Protein AF-B8MKM2-F1 (afdb_monomer_lite)

pLDDT: mean 73.64, std 12.68, range [36.16, 87.38]

Structure (mmCIF, N/CA/C/O backbone):
data_AF-B8MKM2-F1
#
_entry.id   AF-B8MKM2-F1
#
loop_
_atom_site.group_PDB
_atom_site.id
_atom_site.type_symbol
_atom_site.label_atom_id
_atom_site.label_alt_id
_atom_site.label_comp_id
_atom_site.label_asym_id
_atom_site.label_entity_id
_atom_site.label_seq_id
_atom_site.pdbx_PDB_ins_code
_atom_site.Cartn_x
_atom_site.Cartn_y
_atom_site.Cartn_z
_atom_site.occupancy
_atom_site.B_iso_or_equiv
_atom_site.auth_seq_id
_atom_site.auth_comp_id
_atom_site.auth_asym_id
_atom_site.auth_atom_id
_atom_site.pdbx_PDB_model_num
ATOM 1 N N . MET A 1 1 ? -14.123 -1.278 27.592 1.00 52.19 1 MET A N 1
ATOM 2 C CA . MET A 1 1 ? -13.860 -0.838 26.207 1.00 52.19 1 MET A CA 1
ATOM 3 C C . MET A 1 1 ? -12.449 -1.283 25.874 1.00 52.19 1 MET A C 1
ATOM 5 O O . MET A 1 1 ? -11.545 -0.893 26.598 1.00 52.19 1 MET A O 1
ATOM 9 N N . LEU A 1 2 ? -12.267 -2.180 24.902 1.00 66.69 2 LEU A N 1
ATOM 10 C CA . LEU A 1 2 ? -10.921 -2.561 24.463 1.00 66.69 2 LEU A CA 1
ATOM 11 C C . LEU A 1 2 ? -10.365 -1.421 23.597 1.00 66.69 2 LEU A C 1
ATOM 13 O O . LEU A 1 2 ? -11.114 -0.829 22.817 1.00 66.69 2 LEU A O 1
ATOM 17 N N . ILE A 1 3 ? -9.085 -1.095 23.765 1.00 73.00 3 ILE A N 1
ATOM 18 C CA . ILE A 1 3 ? -8.391 -0.017 23.047 1.00 73.00 3 ILE A CA 1
ATOM 19 C C . ILE A 1 3 ? -7.018 -0.511 22.590 1.00 73.00 3 ILE A C 1
ATOM 21 O O . ILE A 1 3 ? -6.402 -1.328 23.273 1.00 73.00 3 ILE A O 1
ATOM 25 N N . ASN A 1 4 ? -6.541 -0.007 21.452 1.00 74.50 4 ASN A N 1
ATOM 26 C CA . ASN A 1 4 ? -5.181 -0.249 20.972 1.00 74.50 4 ASN A CA 1
ATOM 27 C C . ASN A 1 4 ? -4.364 1.036 21.135 1.00 74.50 4 ASN A C 1
ATOM 29 O O . ASN A 1 4 ? -4.767 2.086 20.638 1.00 74.50 4 ASN A O 1
ATOM 33 N N . VAL A 1 5 ? -3.228 0.952 21.828 1.00 75.69 5 VAL A N 1
ATOM 34 C CA . VAL A 1 5 ? -2.343 2.097 22.081 1.00 75.69 5 VAL A CA 1
ATOM 35 C C . VAL A 1 5 ? -1.114 1.980 21.186 1.00 75.69 5 VAL A C 1
ATOM 37 O O . VAL A 1 5 ? -0.372 1.003 21.278 1.00 75.69 5 VAL A O 1
ATOM 40 N N . GLN A 1 6 ? -0.886 2.982 20.338 1.00 76.12 6 GLN A N 1
ATOM 41 C CA . GLN A 1 6 ? 0.309 3.074 19.505 1.00 76.12 6 GLN A CA 1
ATOM 42 C C . GLN A 1 6 ? 1.271 4.107 20.097 1.00 76.12 6 GLN A C 1
ATOM 44 O O . GLN A 1 6 ? 0.953 5.292 20.175 1.00 76.12 6 GLN A O 1
ATOM 49 N N . GLN A 1 7 ? 2.460 3.648 20.492 1.00 72.00 7 GLN A N 1
ATOM 50 C CA . GLN A 1 7 ? 3.542 4.470 21.042 1.00 72.00 7 GLN A CA 1
ATOM 51 C C . GLN A 1 7 ? 4.776 4.392 20.143 1.00 72.00 7 GLN A C 1
ATOM 53 O O . GLN A 1 7 ? 5.019 3.367 19.504 1.00 72.00 7 GLN A O 1
ATOM 58 N N . GLN A 1 8 ? 5.588 5.451 20.122 1.00 61.56 8 GLN A N 1
ATOM 59 C CA . GLN A 1 8 ? 6.934 5.392 19.547 1.00 61.56 8 GLN A CA 1
ATOM 60 C C . GLN A 1 8 ? 8.016 5.586 20.612 1.00 61.56 8 GLN A C 1
ATOM 62 O O . GLN A 1 8 ? 7.812 6.325 21.574 1.00 61.56 8 GLN A O 1
ATOM 67 N N . PRO A 1 9 ? 9.176 4.918 20.463 1.00 58.19 9 PRO A N 1
ATOM 68 C CA . PRO A 1 9 ? 10.261 5.022 21.427 1.00 58.19 9 PRO A CA 1
ATOM 69 C C . PRO A 1 9 ? 10.847 6.438 21.454 1.00 58.19 9 PRO A C 1
ATOM 71 O 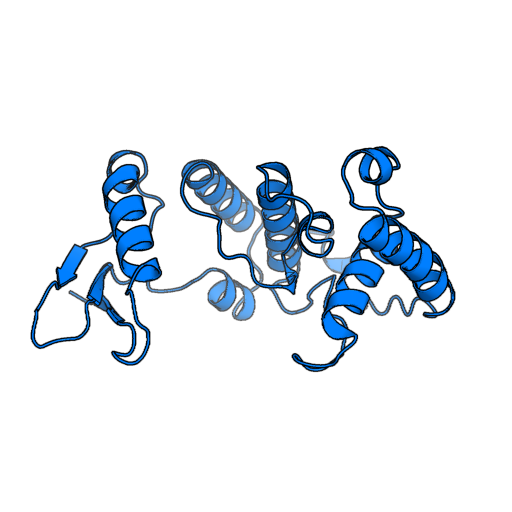O . PRO A 1 9 ? 11.074 7.052 20.412 1.00 58.19 9 PRO A O 1
ATOM 74 N N . LYS A 1 10 ? 11.183 6.916 22.661 1.00 54.78 10 LYS A N 1
ATOM 75 C CA . LYS A 1 10 ? 11.769 8.247 22.927 1.00 54.78 10 LYS A CA 1
ATOM 76 C C . LYS A 1 10 ? 13.096 8.521 22.192 1.00 54.78 10 LYS A C 1
ATOM 78 O O . LYS A 1 10 ? 13.566 9.651 22.193 1.00 54.78 10 LYS A O 1
ATOM 83 N N . SER A 1 11 ? 13.713 7.501 21.592 1.00 49.75 11 SER A N 1
ATOM 84 C CA . SER A 1 11 ? 15.015 7.577 20.922 1.00 49.75 11 SER A CA 1
ATOM 85 C C . SER A 1 11 ? 14.983 8.195 19.519 1.00 49.75 11 SER A C 1
ATOM 87 O O . SER A 1 11 ? 16.050 8.491 18.985 1.00 49.75 11 SER A O 1
ATOM 89 N N . ARG A 1 12 ? 13.807 8.401 18.903 1.00 49.56 12 ARG A N 1
ATOM 90 C CA . ARG A 1 12 ? 13.704 9.063 17.590 1.00 49.56 12 ARG A CA 1
ATOM 91 C C . ARG A 1 12 ? 13.427 10.563 17.754 1.00 49.56 12 ARG A C 1
ATOM 93 O O . ARG A 1 12 ? 12.354 10.917 18.245 1.00 49.56 12 ARG A O 1
ATOM 100 N N . PRO A 1 13 ? 14.345 11.455 17.336 1.00 49.22 13 PRO A N 1
ATOM 101 C CA . PRO A 1 13 ? 14.080 12.886 17.357 1.00 49.22 13 PRO A CA 1
ATOM 102 C C . PRO A 1 13 ? 12.978 13.212 16.343 1.00 49.22 13 PRO A C 1
ATOM 104 O O . PRO A 1 13 ? 13.072 12.859 15.170 1.00 49.22 13 PRO A O 1
ATOM 107 N N . GLY A 1 14 ? 11.919 13.869 16.817 1.00 62.03 14 GLY A N 1
ATOM 108 C CA . GLY A 1 14 ? 10.749 14.210 16.013 1.00 62.03 14 GLY A CA 1
ATOM 109 C C . GLY A 1 14 ? 9.802 13.024 15.835 1.00 62.03 14 GLY A C 1
ATOM 110 O O . GLY A 1 14 ? 9.964 12.187 14.950 1.00 62.03 14 GLY A O 1
ATOM 111 N N . ASN A 1 15 ? 8.726 12.996 16.622 1.00 71.19 15 ASN A N 1
ATOM 112 C CA . ASN A 1 15 ? 7.629 12.031 16.484 1.00 71.19 15 ASN A CA 1
ATOM 113 C C . ASN A 1 15 ? 6.751 12.336 15.251 1.00 71.19 15 ASN A C 1
ATOM 115 O O . ASN A 1 15 ? 5.527 12.235 15.319 1.00 71.19 15 ASN A O 1
ATOM 119 N N . TRP A 1 16 ? 7.352 12.756 14.132 1.00 73.94 16 TRP A N 1
ATOM 120 C CA . TRP A 1 16 ? 6.653 13.295 12.962 1.00 73.94 16 TRP A CA 1
ATOM 121 C C . TRP A 1 16 ? 5.633 12.300 12.410 1.00 73.94 16 TRP A C 1
ATOM 123 O O . TRP A 1 16 ? 4.542 12.697 12.031 1.00 73.94 16 TRP A O 1
ATOM 133 N N . ARG A 1 17 ? 5.959 10.999 12.422 1.00 76.00 17 ARG A N 1
ATOM 134 C CA . ARG A 1 17 ? 5.068 9.945 11.932 1.00 76.00 17 ARG A CA 1
ATOM 135 C C . ARG A 1 17 ? 3.789 9.851 12.763 1.00 76.00 17 ARG A C 1
ATOM 137 O O . ARG A 1 17 ? 2.720 9.774 12.175 1.00 76.00 17 ARG A O 1
ATOM 144 N N . LEU A 1 18 ? 3.902 9.868 14.095 1.00 79.62 18 LEU A N 1
ATOM 145 C CA . LEU A 1 18 ? 2.740 9.837 14.994 1.00 79.62 18 LEU A CA 1
ATOM 146 C C . LEU A 1 18 ? 1.883 11.094 14.837 1.00 79.62 18 LEU A C 1
ATOM 148 O O . LEU A 1 18 ? 0.666 10.987 14.749 1.00 79.62 18 LEU A O 1
ATOM 152 N N . HIS A 1 19 ? 2.513 12.268 14.747 1.00 79.31 19 HIS A N 1
ATOM 153 C CA . HIS A 1 19 ? 1.797 13.527 14.530 1.00 79.31 19 HIS A CA 1
ATOM 154 C C . HIS A 1 19 ? 1.104 13.548 13.164 1.00 79.31 19 HIS A C 1
ATOM 156 O O . HIS A 1 19 ? -0.074 13.865 13.083 1.00 79.31 19 HIS A O 1
ATOM 162 N N . ASN A 1 20 ? 1.792 13.129 12.101 1.00 82.00 20 ASN A N 1
ATOM 163 C CA . ASN A 1 20 ? 1.225 13.035 10.759 1.00 82.00 20 ASN A CA 1
ATOM 164 C C . ASN A 1 20 ? 0.048 12.052 10.711 1.00 82.00 20 ASN A C 1
ATOM 166 O O . ASN A 1 20 ? -0.993 12.370 10.148 1.00 82.00 20 ASN A O 1
ATOM 170 N N . GLU A 1 21 ? 0.190 10.873 11.321 1.00 81.38 21 GLU A N 1
ATOM 171 C CA . GLU A 1 21 ? -0.892 9.893 11.423 1.00 81.38 21 GLU A CA 1
ATOM 172 C C . GLU A 1 21 ? -2.096 10.471 12.172 1.00 81.38 21 GLU A C 1
ATOM 174 O O . GLU A 1 21 ? -3.213 10.441 11.658 1.00 81.38 21 GLU A O 1
ATOM 179 N N . ARG A 1 22 ? -1.867 11.092 13.332 1.00 83.50 22 ARG A N 1
ATOM 180 C CA . ARG A 1 22 ? -2.908 11.780 14.098 1.00 83.50 22 ARG A CA 1
ATOM 181 C C . ARG A 1 22 ? -3.610 12.861 13.277 1.00 83.50 22 ARG A C 1
ATOM 183 O O . ARG A 1 22 ? -4.838 12.912 13.266 1.00 83.50 22 ARG A O 1
ATOM 190 N N . ASP A 1 23 ? -2.856 13.729 12.613 1.00 85.25 23 ASP A N 1
ATOM 191 C CA . ASP A 1 23 ? -3.398 14.872 11.877 1.00 85.25 23 ASP A CA 1
ATOM 192 C C . ASP A 1 23 ? -4.217 14.404 10.662 1.00 85.25 23 ASP A C 1
ATOM 194 O O . ASP A 1 23 ? -5.299 14.934 10.396 1.00 85.25 23 ASP A O 1
ATOM 198 N N . ILE A 1 24 ? -3.761 13.352 9.971 1.00 82.62 24 ILE A N 1
ATOM 199 C CA . ILE A 1 24 ? -4.517 12.675 8.908 1.00 82.62 24 ILE A CA 1
ATOM 200 C C . ILE A 1 24 ? -5.810 12.081 9.479 1.00 82.62 24 ILE A C 1
ATOM 202 O O . ILE A 1 24 ? -6.892 12.351 8.953 1.00 82.62 24 ILE A O 1
ATOM 206 N N . LEU A 1 25 ? -5.736 11.326 10.579 1.00 86.00 25 LEU A N 1
ATOM 207 C CA . LEU A 1 25 ? -6.916 10.723 11.198 1.00 86.00 25 LEU A CA 1
ATOM 208 C C . LEU A 1 25 ? -7.926 11.796 11.621 1.00 86.00 25 LEU A C 1
ATOM 210 O O . LEU A 1 25 ? -9.087 11.707 11.230 1.00 86.00 25 LEU A O 1
ATOM 214 N N . LYS A 1 26 ? -7.508 12.856 12.323 1.00 86.19 26 LYS A N 1
ATOM 215 C CA . LYS A 1 26 ? -8.392 13.971 12.716 1.00 86.19 26 LYS A CA 1
ATOM 216 C C . LYS A 1 26 ? -9.044 14.645 11.501 1.00 86.19 26 LYS A C 1
ATOM 218 O O . LYS A 1 26 ? -10.229 14.969 11.541 1.00 86.19 26 LYS A O 1
ATOM 223 N N . ARG A 1 27 ? -8.304 14.816 10.400 1.00 86.31 27 ARG A N 1
ATOM 224 C CA . ARG A 1 27 ? -8.799 15.465 9.175 1.00 86.31 27 ARG A CA 1
ATOM 225 C C . ARG A 1 27 ? -9.832 14.634 8.411 1.00 86.31 27 ARG A C 1
ATOM 227 O O . ARG A 1 27 ? -10.763 15.208 7.840 1.00 86.31 27 ARG A O 1
ATOM 234 N N . PHE A 1 28 ? -9.653 13.317 8.344 1.00 83.94 28 PHE A N 1
ATOM 235 C CA . PHE A 1 28 ? -10.419 12.461 7.431 1.00 83.94 28 PHE A CA 1
ATOM 236 C C . PHE A 1 28 ? -11.473 11.586 8.109 1.00 83.94 28 PHE A C 1
ATOM 238 O O . PHE A 1 28 ? -12.428 11.190 7.444 1.00 83.94 28 PHE A O 1
ATOM 245 N N . GLN A 1 29 ? -11.386 11.353 9.418 1.00 86.06 29 GLN A N 1
ATOM 246 C CA . GLN A 1 29 ? -12.388 10.573 10.155 1.00 86.06 29 GLN A CA 1
ATOM 247 C C . GLN A 1 29 ? -13.828 11.118 10.046 1.00 86.06 29 GLN A C 1
ATOM 249 O O . GLN A 1 29 ? -14.746 10.309 9.958 1.00 86.06 29 GLN A O 1
ATOM 254 N N . PRO A 1 30 ? -14.083 12.444 9.956 1.00 85.31 30 PRO A N 1
ATOM 255 C CA . PRO A 1 30 ? -15.438 12.951 9.710 1.00 85.31 30 PRO A CA 1
ATOM 256 C C . PRO A 1 30 ? -15.990 12.624 8.313 1.00 85.31 30 PRO A C 1
ATOM 258 O O . PRO A 1 30 ? -17.184 12.769 8.076 1.00 85.31 30 PRO A O 1
ATOM 261 N N . ARG A 1 31 ? -15.125 12.244 7.365 1.00 83.94 31 ARG A N 1
ATOM 262 C CA . ARG A 1 31 ? -15.480 12.034 5.952 1.00 83.94 31 ARG A CA 1
ATOM 263 C C . ARG A 1 31 ? -15.729 10.570 5.611 1.00 83.94 31 ARG A C 1
ATOM 265 O O . ARG A 1 31 ? -16.290 10.288 4.559 1.00 83.94 31 ARG A O 1
ATOM 272 N N . THR A 1 32 ? -15.286 9.647 6.460 1.00 80.38 32 THR A N 1
ATOM 273 C CA . THR A 1 32 ? -15.395 8.210 6.215 1.00 80.38 32 THR A CA 1
ATOM 274 C C . THR A 1 32 ? -15.359 7.436 7.526 1.00 80.38 32 THR A C 1
ATOM 276 O O . THR A 1 32 ? -14.522 7.679 8.393 1.00 80.38 32 THR A O 1
ATOM 279 N N . SER A 1 33 ? -16.256 6.463 7.659 1.00 81.94 33 SER A N 1
ATOM 280 C CA . SER A 1 33 ? -16.277 5.527 8.786 1.00 81.94 33 SER A CA 1
ATOM 281 C C . SER A 1 33 ? -15.296 4.362 8.622 1.00 81.94 33 SER A C 1
ATOM 283 O O . SER A 1 33 ? -15.179 3.541 9.525 1.00 81.94 33 SER A O 1
ATOM 285 N N . ASN A 1 34 ? -14.617 4.265 7.474 1.00 79.88 34 ASN A N 1
ATOM 286 C CA . ASN A 1 34 ? -13.732 3.148 7.132 1.00 79.88 34 ASN A CA 1
ATOM 287 C C . ASN A 1 34 ? -12.272 3.369 7.555 1.00 79.88 34 ASN A C 1
ATOM 289 O O . ASN A 1 34 ? -11.430 2.498 7.341 1.00 79.88 34 ASN A O 1
ATOM 293 N N . LEU A 1 35 ? -11.959 4.515 8.165 1.00 81.12 35 LEU A N 1
ATOM 294 C CA . LEU A 1 35 ? -10.666 4.746 8.801 1.00 81.12 35 LEU A CA 1
ATOM 295 C C . LEU A 1 35 ? -10.651 4.193 10.223 1.00 81.12 35 LEU A C 1
ATOM 297 O O . LEU A 1 35 ? -11.658 4.217 10.933 1.00 81.12 35 LEU A O 1
ATOM 301 N N . HIS A 1 36 ? -9.477 3.733 10.657 1.00 81.31 36 HIS A N 1
ATOM 302 C CA . HIS A 1 36 ? -9.294 3.272 12.026 1.00 81.31 36 HIS A CA 1
ATOM 303 C C . HIS A 1 36 ? -9.567 4.427 12.990 1.00 81.31 36 HIS A C 1
ATOM 305 O O . HIS A 1 36 ? -8.896 5.457 12.958 1.00 81.31 36 HIS A O 1
ATOM 311 N N . ARG A 1 37 ? -10.616 4.282 13.800 1.00 85.19 37 ARG A N 1
ATOM 312 C CA . ARG A 1 37 ? -11.142 5.376 14.613 1.00 85.19 37 ARG A CA 1
ATOM 313 C C . ARG A 1 37 ? -10.127 5.785 15.682 1.00 85.19 37 ARG A C 1
ATOM 315 O O . ARG A 1 37 ? -9.858 5.002 16.592 1.00 85.19 37 ARG A O 1
ATOM 322 N N . LEU A 1 38 ? -9.627 7.016 15.599 1.00 87.38 38 LEU A N 1
ATOM 323 C CA . LEU A 1 38 ? -8.861 7.655 16.670 1.00 87.38 38 LEU A CA 1
ATOM 324 C C . LEU A 1 38 ? -9.819 7.989 17.820 1.00 87.38 38 LEU A C 1
ATOM 326 O O . LEU A 1 38 ? -10.798 8.706 17.612 1.00 87.38 38 LEU A O 1
ATOM 330 N N . LEU A 1 39 ? -9.555 7.438 19.001 1.00 86.12 39 LEU A N 1
ATOM 331 C CA . LEU A 1 39 ? -10.312 7.700 20.223 1.00 86.12 39 LEU A CA 1
ATOM 332 C C . LEU A 1 39 ? -9.702 8.840 21.031 1.00 86.12 39 LEU A C 1
ATOM 334 O O . LEU A 1 39 ? -10.454 9.647 21.568 1.00 86.12 39 LEU A O 1
ATOM 338 N N . ASP A 1 40 ? -8.373 8.880 21.122 1.00 84.00 40 ASP A N 1
ATOM 339 C CA . ASP A 1 40 ? -7.657 9.854 21.945 1.00 84.00 40 ASP A CA 1
ATOM 340 C C . ASP A 1 40 ? -6.205 10.032 21.476 1.00 84.00 40 ASP A C 1
ATOM 342 O O . ASP A 1 40 ? -5.655 9.173 20.775 1.00 84.00 40 ASP A O 1
ATOM 346 N N . ASP A 1 41 ? -5.575 11.127 21.885 1.00 84.00 41 ASP A N 1
ATOM 347 C CA . ASP A 1 41 ? -4.153 11.398 21.699 1.00 84.00 41 ASP A CA 1
ATOM 348 C C . ASP A 1 41 ? -3.511 11.891 23.001 1.00 84.00 41 ASP A C 1
ATOM 350 O O . ASP A 1 41 ? -3.952 12.858 23.612 1.00 84.00 41 ASP A O 1
ATOM 354 N N . VAL A 1 42 ? -2.444 11.213 23.428 1.00 82.69 42 VAL A N 1
ATOM 355 C CA . VAL A 1 42 ? -1.703 11.531 24.651 1.00 82.69 42 VAL A CA 1
ATOM 356 C C . VAL A 1 42 ? -0.495 12.382 24.284 1.00 82.69 42 VAL A C 1
ATOM 358 O O . VAL A 1 42 ? 0.505 11.882 23.759 1.00 82.69 42 VAL A O 1
ATOM 361 N N . GLU A 1 43 ? -0.580 13.670 24.599 1.00 75.31 43 GLU A N 1
ATOM 362 C CA . GLU A 1 43 ? 0.546 14.599 24.563 1.00 75.31 43 GLU A CA 1
ATOM 363 C C . GLU A 1 43 ? 1.006 14.887 25.994 1.00 75.31 43 GLU A C 1
ATOM 365 O O . GLU A 1 43 ? 0.354 15.607 26.747 1.00 75.31 43 GLU A O 1
ATOM 370 N N . SER A 1 44 ? 2.139 14.309 26.392 1.00 69.56 44 SER A N 1
ATOM 371 C CA . SER A 1 44 ? 2.743 14.549 27.703 1.00 69.56 44 SER A CA 1
ATOM 372 C C . SER A 1 44 ? 4.217 14.912 27.539 1.00 69.56 44 SER A C 1
ATOM 374 O O . SER A 1 44 ? 4.931 14.218 26.816 1.00 69.56 44 SER A O 1
ATOM 376 N N . PRO A 1 45 ? 4.720 15.948 28.235 1.00 66.25 45 PRO A N 1
ATOM 377 C CA . PRO A 1 45 ? 6.151 16.252 28.270 1.00 66.25 45 PRO A CA 1
ATOM 378 C C . PRO A 1 45 ? 6.995 15.156 28.946 1.00 66.25 45 PRO A C 1
ATOM 380 O O . PRO A 1 45 ? 8.210 15.116 28.767 1.00 66.25 45 PRO A O 1
ATOM 383 N N . LEU A 1 46 ? 6.370 14.291 29.757 1.00 68.75 46 LEU A N 1
ATOM 384 C CA . LEU A 1 46 ? 7.043 13.262 30.560 1.00 68.75 46 LEU A CA 1
ATOM 385 C C . LEU A 1 46 ? 6.965 11.866 29.915 1.00 68.75 46 LEU A C 1
ATOM 387 O O . LEU A 1 46 ? 7.851 11.023 30.114 1.00 68.75 46 LEU A O 1
ATOM 391 N N . GLU A 1 47 ? 5.936 11.619 29.105 1.00 68.44 47 GLU A N 1
ATOM 392 C CA . GLU A 1 47 ? 5.677 10.333 28.452 1.00 68.44 47 GLU A CA 1
ATOM 393 C C . GLU A 1 47 ? 5.983 10.388 26.951 1.00 68.44 47 GLU A C 1
ATOM 395 O O . GLU A 1 47 ? 6.135 11.453 26.361 1.00 68.44 47 GLU A O 1
ATOM 400 N N . ALA A 1 48 ? 6.153 9.223 26.323 1.00 70.75 48 ALA A N 1
ATOM 401 C CA . ALA A 1 48 ? 6.247 9.182 24.868 1.00 70.75 48 ALA A CA 1
ATOM 402 C C . ALA A 1 48 ? 4.860 9.486 24.277 1.00 70.75 48 ALA A C 1
ATOM 404 O O . ALA A 1 48 ? 3.880 8.938 24.786 1.00 70.75 48 ALA A O 1
ATOM 405 N N . PRO A 1 49 ? 4.752 10.313 23.220 1.00 78.94 49 PRO A N 1
ATOM 406 C CA . PRO A 1 49 ? 3.458 10.598 22.627 1.00 78.94 49 PRO A CA 1
ATOM 407 C C . PRO A 1 49 ? 2.821 9.312 22.116 1.00 78.94 49 PRO A C 1
ATOM 409 O O . PRO A 1 49 ? 3.493 8.443 21.544 1.00 78.94 49 PRO A O 1
ATOM 412 N N . ALA A 1 50 ? 1.517 9.209 22.336 1.00 83.31 50 ALA A N 1
ATOM 413 C CA . ALA A 1 50 ? 0.742 8.032 21.994 1.00 83.31 50 ALA A CA 1
ATOM 414 C C . ALA A 1 50 ? -0.571 8.434 21.335 1.00 83.31 50 ALA A C 1
ATOM 416 O O . ALA A 1 50 ? -1.152 9.465 21.663 1.00 83.31 50 ALA A O 1
ATOM 417 N N . ILE A 1 51 ? -1.062 7.590 20.437 1.00 85.25 51 ILE A N 1
ATOM 418 C CA . ILE A 1 51 ? -2.418 7.699 19.899 1.00 85.25 51 ILE A CA 1
ATOM 419 C C . ILE A 1 51 ? -3.196 6.436 20.253 1.00 85.25 51 ILE A C 1
ATOM 421 O O . ILE A 1 51 ? -2.655 5.326 20.233 1.00 85.25 51 ILE A O 1
ATOM 425 N N . ILE A 1 52 ? -4.459 6.614 20.632 1.00 85.62 52 ILE A N 1
ATOM 426 C CA . ILE A 1 52 ? -5.352 5.544 21.069 1.00 85.62 52 ILE A CA 1
ATOM 42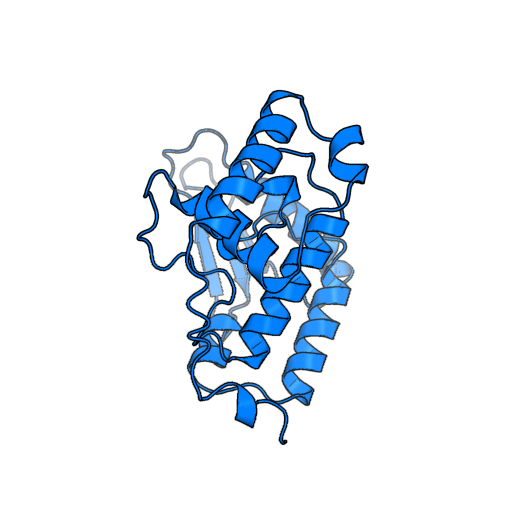7 C C . ILE A 1 52 ? -6.392 5.322 19.987 1.00 85.62 52 ILE A C 1
ATOM 429 O O . ILE A 1 52 ? -7.137 6.229 19.625 1.00 85.62 52 ILE A O 1
ATOM 433 N N . HIS A 1 53 ? -6.474 4.093 19.498 1.00 85.25 53 HIS A N 1
ATOM 434 C CA . HIS A 1 53 ? -7.418 3.709 18.465 1.00 85.25 53 HIS A CA 1
ATOM 435 C C . HIS A 1 53 ? -8.497 2.791 19.030 1.00 85.25 53 HIS A C 1
ATOM 437 O O . HIS A 1 53 ? -8.274 2.037 19.986 1.00 85.25 53 HIS A O 1
ATOM 443 N N . ALA A 1 54 ? -9.669 2.816 18.396 1.00 83.69 54 ALA A N 1
ATOM 444 C CA . ALA A 1 54 ? -10.714 1.844 18.666 1.00 83.69 54 ALA A CA 1
ATOM 445 C C . ALA A 1 54 ? -10.180 0.437 18.411 1.00 83.69 54 ALA A C 1
ATOM 447 O O . ALA A 1 54 ? -9.475 0.196 17.432 1.00 83.69 54 ALA A O 1
ATOM 448 N N . TYR A 1 55 ? -10.495 -0.498 19.299 1.00 81.75 55 TYR A N 1
ATOM 449 C CA . TYR A 1 55 ? -10.083 -1.875 19.093 1.00 81.75 55 TYR A CA 1
ATOM 450 C C . TYR A 1 55 ? -10.678 -2.427 17.796 1.00 81.75 55 TYR A C 1
ATOM 452 O O . TYR A 1 55 ? -11.856 -2.222 17.503 1.00 81.75 55 TYR A O 1
ATOM 460 N N . LEU A 1 56 ? -9.833 -3.103 17.023 1.00 79.50 56 LEU A N 1
ATOM 461 C CA . LEU A 1 56 ? -10.211 -3.809 15.810 1.00 79.50 56 LEU A CA 1
ATOM 462 C C . LEU A 1 56 ? -9.895 -5.287 16.031 1.00 79.50 56 LEU A C 1
ATOM 464 O O . LEU A 1 56 ? -8.743 -5.631 16.298 1.00 79.50 56 LEU A O 1
ATOM 468 N N . ASP A 1 57 ? -10.920 -6.136 15.942 1.00 75.62 57 ASP A N 1
ATOM 469 C CA . ASP A 1 57 ? -10.807 -7.558 16.277 1.00 75.62 57 ASP A CA 1
ATOM 470 C C . ASP A 1 57 ? -9.838 -8.302 15.358 1.00 75.62 57 ASP A C 1
ATOM 472 O O . ASP A 1 57 ? -9.117 -9.179 15.829 1.00 75.62 57 ASP A O 1
ATOM 476 N N . ASP A 1 58 ? -9.811 -7.974 14.059 1.00 74.50 58 ASP A N 1
ATOM 477 C CA . ASP A 1 58 ? -8.988 -8.639 13.047 1.00 74.50 58 ASP A CA 1
ATOM 478 C C . ASP A 1 58 ? -8.547 -7.690 11.924 1.00 74.50 58 ASP A C 1
ATOM 480 O O . ASP A 1 58 ? -9.238 -6.724 11.606 1.00 74.50 58 ASP A O 1
ATOM 484 N N . ASP A 1 59 ? -7.409 -7.993 11.299 1.00 80.25 59 ASP A N 1
ATOM 485 C CA . ASP A 1 59 ? -6.931 -7.310 10.094 1.00 80.25 59 ASP A CA 1
ATOM 486 C C . ASP A 1 59 ? -7.030 -8.236 8.873 1.00 80.25 59 ASP A C 1
ATOM 488 O O . ASP A 1 59 ? -7.124 -9.461 8.997 1.00 80.25 59 ASP A O 1
ATOM 492 N N . TRP A 1 60 ? -7.023 -7.661 7.668 1.00 75.88 60 TRP A N 1
ATOM 493 C CA . TRP A 1 60 ? -7.207 -8.439 6.438 1.00 75.88 60 TRP A CA 1
ATOM 494 C C . TRP A 1 60 ? -6.093 -9.455 6.198 1.00 75.88 60 TRP A C 1
ATOM 496 O O . TRP A 1 60 ? -6.366 -10.532 5.670 1.00 75.88 60 TRP A O 1
ATOM 506 N N . THR A 1 61 ? -4.860 -9.156 6.608 1.00 73.94 61 THR A N 1
ATOM 507 C CA . THR A 1 61 ? -3.723 -10.070 6.447 1.00 73.94 61 THR A CA 1
ATOM 508 C C . THR A 1 61 ? -3.932 -11.311 7.306 1.00 73.94 61 THR A C 1
ATOM 510 O O . THR A 1 61 ? -3.806 -12.441 6.833 1.00 73.94 61 THR A O 1
ATOM 513 N N . ARG A 1 62 ? -4.297 -11.121 8.575 1.00 79.00 62 ARG A N 1
ATOM 514 C CA . ARG A 1 62 ? -4.508 -12.199 9.537 1.00 79.00 62 ARG A CA 1
ATOM 515 C C . ARG A 1 62 ? -5.788 -12.977 9.236 1.00 79.00 62 ARG A C 1
ATOM 517 O O . ARG A 1 62 ? -5.744 -14.207 9.239 1.00 79.00 62 ARG A O 1
ATOM 524 N N . ALA A 1 63 ? -6.885 -12.300 8.895 1.00 80.50 63 ALA A N 1
ATOM 525 C CA . ALA A 1 63 ? -8.130 -12.939 8.468 1.00 80.50 63 ALA A CA 1
ATOM 526 C C . ALA A 1 63 ? -7.919 -13.803 7.214 1.00 80.50 63 ALA A C 1
ATOM 528 O O . ALA A 1 63 ? -8.320 -14.967 7.183 1.00 80.50 63 ALA A O 1
ATOM 529 N N . SER A 1 64 ? -7.203 -13.271 6.219 1.00 78.56 64 SER A N 1
ATOM 530 C CA . SER A 1 64 ? -6.927 -13.980 4.970 1.00 78.56 64 SER A CA 1
ATOM 531 C C . SER A 1 64 ? -5.968 -15.166 5.134 1.00 78.56 64 SER A C 1
ATOM 533 O O . SER A 1 64 ? -6.043 -16.118 4.357 1.00 78.56 64 SER A O 1
ATOM 535 N N . ARG A 1 65 ? -5.069 -15.131 6.127 1.00 78.25 65 ARG A N 1
ATOM 536 C CA . ARG A 1 65 ? -4.206 -16.275 6.470 1.00 78.25 65 ARG A CA 1
ATOM 537 C C . ARG A 1 65 ? -4.978 -17.397 7.165 1.00 78.25 65 ARG A C 1
ATOM 539 O O . ARG A 1 65 ? -4.634 -18.563 6.977 1.00 78.25 65 ARG A O 1
ATOM 546 N N . LYS A 1 66 ? -6.009 -17.061 7.952 1.00 83.69 66 LYS A N 1
ATOM 547 C CA . LYS A 1 66 ? -6.887 -18.042 8.617 1.00 83.69 66 LYS A CA 1
ATOM 548 C C . LYS A 1 66 ? -7.778 -18.765 7.609 1.00 83.69 66 LYS A C 1
ATOM 550 O O . LYS A 1 66 ? -7.883 -19.987 7.656 1.00 83.69 66 LYS A O 1
ATOM 555 N N . GLN A 1 67 ? -8.398 -18.021 6.695 1.00 81.62 67 GLN A N 1
ATOM 556 C CA . GLN A 1 67 ? -9.244 -18.576 5.643 1.00 81.62 67 GLN A CA 1
ATOM 557 C C . GLN A 1 67 ? -9.158 -17.742 4.367 1.00 81.62 67 GLN A C 1
ATOM 559 O O . GLN A 1 67 ? -8.966 -16.529 4.413 1.00 81.62 67 GLN A O 1
ATOM 564 N N . ARG A 1 68 ? -9.364 -18.383 3.213 1.00 80.75 68 ARG A N 1
ATOM 565 C CA . ARG A 1 68 ? -9.481 -17.653 1.949 1.00 80.75 68 ARG A CA 1
ATOM 566 C C . ARG A 1 68 ? -10.762 -16.818 1.968 1.00 80.75 68 ARG A C 1
ATOM 568 O O . ARG A 1 68 ? -11.837 -17.349 2.237 1.00 80.75 68 ARG A O 1
ATOM 575 N N . LEU A 1 69 ? -10.634 -15.534 1.646 1.00 82.56 69 LEU A N 1
ATOM 576 C CA . LEU A 1 69 ? -11.774 -14.628 1.559 1.00 82.56 69 LEU A CA 1
ATOM 577 C C . LEU A 1 69 ? -12.633 -14.949 0.332 1.00 82.56 69 LEU A C 1
ATOM 579 O O . LEU A 1 69 ? -12.138 -15.289 -0.746 1.00 82.56 69 LEU A O 1
ATOM 583 N N . THR A 1 70 ? -13.940 -14.809 0.490 1.00 86.50 70 THR A N 1
ATOM 584 C CA . THR A 1 70 ? -14.916 -14.926 -0.590 1.00 86.50 70 THR A CA 1
ATOM 585 C C . THR A 1 70 ? -14.838 -13.723 -1.530 1.00 86.50 70 THR A C 1
ATOM 587 O O . THR A 1 70 ? -14.420 -12.624 -1.161 1.00 86.50 70 THR A O 1
ATOM 590 N N . ARG A 1 71 ? -15.339 -13.879 -2.761 1.00 83.44 71 ARG A N 1
ATOM 591 C CA . ARG A 1 71 ? -15.423 -12.775 -3.736 1.00 83.44 71 ARG A CA 1
ATOM 592 C C . ARG A 1 71 ? -16.207 -11.569 -3.195 1.00 83.44 71 ARG A C 1
ATOM 594 O O . ARG A 1 71 ? -15.869 -10.428 -3.504 1.00 83.44 71 ARG A O 1
ATOM 601 N N . LYS A 1 72 ? -17.254 -11.812 -2.395 1.00 86.56 72 LYS A N 1
ATOM 602 C CA . LYS A 1 72 ? -18.058 -10.753 -1.761 1.00 86.56 72 LYS A CA 1
ATOM 603 C C . LYS A 1 72 ? -17.239 -9.973 -0.732 1.00 86.56 72 LYS A C 1
ATOM 605 O O . LYS A 1 72 ? -17.289 -8.746 -0.745 1.00 86.56 72 LYS A O 1
ATOM 610 N N . GLU A 1 73 ? -16.461 -10.668 0.096 1.00 86.56 73 GLU A N 1
ATOM 611 C CA . GLU A 1 73 ? -15.569 -10.045 1.080 1.00 86.56 73 GLU A CA 1
ATOM 612 C C . GLU A 1 73 ? -14.459 -9.251 0.396 1.00 86.56 73 GLU A C 1
ATOM 614 O O . GLU A 1 73 ? -14.284 -8.081 0.720 1.00 86.56 73 GLU A O 1
ATOM 619 N N . ILE A 1 74 ? -13.795 -9.817 -0.620 1.00 84.69 74 ILE A N 1
ATOM 620 C CA . ILE A 1 74 ? -12.771 -9.102 -1.400 1.00 84.69 74 ILE A CA 1
ATOM 621 C C . ILE A 1 74 ? -13.365 -7.824 -2.002 1.00 84.69 74 ILE A C 1
ATOM 623 O O . ILE A 1 74 ? -12.796 -6.751 -1.837 1.00 84.69 74 ILE A O 1
ATOM 627 N N . LYS A 1 75 ? -14.552 -7.897 -2.619 1.00 84.69 75 LYS A N 1
ATOM 628 C CA . LYS A 1 75 ? -15.228 -6.718 -3.185 1.00 84.69 75 LYS A CA 1
ATOM 629 C C . LYS A 1 75 ? -15.564 -5.666 -2.122 1.00 84.69 75 LYS A C 1
ATOM 631 O O . LYS A 1 75 ? -15.486 -4.472 -2.407 1.00 84.69 75 LYS A O 1
ATOM 636 N N . SER A 1 76 ? -15.955 -6.092 -0.922 1.00 84.75 76 SER A N 1
ATOM 637 C CA . SER A 1 76 ? -16.210 -5.182 0.199 1.00 84.75 76 SER A CA 1
ATOM 638 C C . SER A 1 76 ? -14.926 -4.501 0.667 1.00 84.75 76 SER A C 1
ATOM 640 O O . SER A 1 76 ? -14.916 -3.293 0.867 1.00 84.75 76 SER A O 1
ATOM 642 N N . VAL A 1 77 ? -13.838 -5.261 0.781 1.00 81.81 77 VAL A N 1
ATOM 643 C CA . VAL A 1 77 ? -12.506 -4.761 1.133 1.00 81.81 77 VAL A CA 1
ATOM 644 C C . VAL A 1 77 ? -12.036 -3.721 0.118 1.00 81.81 77 VAL A C 1
ATOM 646 O O . VAL A 1 77 ? -11.675 -2.614 0.508 1.00 81.81 77 VAL A O 1
ATOM 649 N N . THR A 1 78 ? -12.128 -4.022 -1.183 1.00 79.94 78 THR A N 1
ATOM 650 C CA . THR A 1 78 ? -11.767 -3.072 -2.246 1.00 79.94 78 THR A CA 1
ATOM 651 C C . THR A 1 78 ? -12.597 -1.797 -2.161 1.00 79.94 78 THR A C 1
ATOM 653 O O . THR A 1 78 ? -12.054 -0.705 -2.275 1.00 79.94 78 THR A O 1
ATOM 656 N N . ARG A 1 79 ? -13.913 -1.920 -1.941 1.00 82.56 79 ARG A N 1
ATOM 657 C CA . ARG A 1 79 ? -14.809 -0.765 -1.813 1.00 82.56 79 ARG A CA 1
ATOM 658 C C . ARG A 1 79 ? -14.405 0.120 -0.636 1.00 82.56 79 ARG A C 1
ATOM 660 O O . ARG A 1 79 ? -14.197 1.311 -0.833 1.00 82.56 79 ARG A O 1
ATOM 667 N N . ASN A 1 80 ? -14.237 -0.468 0.547 1.00 78.88 80 ASN A N 1
ATOM 668 C CA . ASN A 1 80 ? -13.852 0.270 1.749 1.00 78.88 80 ASN A CA 1
ATOM 669 C C . ASN A 1 80 ? -12.491 0.951 1.565 1.00 78.88 80 ASN A C 1
ATOM 671 O O . ASN A 1 80 ? -12.304 2.082 2.003 1.00 78.88 80 ASN A O 1
ATOM 675 N N . PHE A 1 81 ? -11.562 0.287 0.870 1.00 75.88 81 PHE A N 1
ATOM 676 C CA . PHE A 1 81 ? -10.258 0.849 0.540 1.00 75.88 81 PHE A CA 1
ATOM 677 C C . PHE A 1 81 ? -10.357 2.064 -0.392 1.00 75.88 81 PHE A C 1
ATOM 679 O O . PHE A 1 81 ? -9.736 3.094 -0.146 1.00 75.88 81 PHE A O 1
ATOM 686 N N . LEU A 1 82 ? -11.172 1.973 -1.445 1.00 75.19 82 LEU A N 1
ATOM 687 C CA . LEU A 1 82 ? -11.375 3.070 -2.393 1.00 75.19 82 LEU A CA 1
ATOM 688 C C . LEU A 1 82 ? -12.030 4.299 -1.745 1.00 75.19 82 LEU A C 1
ATOM 690 O O . LEU A 1 82 ? -11.755 5.425 -2.147 1.00 75.19 82 LEU A O 1
ATOM 694 N N . GLU A 1 83 ? -12.849 4.106 -0.711 1.00 73.38 83 GLU A N 1
ATOM 695 C CA . GLU A 1 83 ? -13.447 5.211 0.048 1.00 73.38 83 GLU A CA 1
ATOM 696 C C . GLU A 1 83 ? -12.428 5.967 0.916 1.00 73.38 83 GLU A C 1
ATOM 698 O O . GLU A 1 83 ? -12.602 7.158 1.176 1.00 73.38 83 GLU A O 1
ATOM 703 N N . VAL A 1 84 ? -11.352 5.303 1.350 1.00 68.12 84 VAL A N 1
ATOM 704 C CA . VAL A 1 84 ? -10.265 5.916 2.140 1.00 68.12 84 VAL A CA 1
ATOM 705 C C . VAL A 1 84 ? -9.052 6.316 1.291 1.00 68.12 84 VAL A C 1
ATOM 707 O O . VAL A 1 84 ? -8.157 7.005 1.787 1.00 68.12 84 VAL A O 1
ATOM 710 N N . TRP A 1 85 ? -9.052 5.937 0.007 1.00 64.00 85 TRP A N 1
ATOM 711 C CA . TRP A 1 85 ? -8.014 6.182 -1.003 1.00 64.00 85 TRP A CA 1
ATOM 712 C C . TRP A 1 85 ? -7.385 7.577 -0.978 1.00 64.00 85 TRP A C 1
ATOM 714 O O . TRP A 1 85 ? -6.161 7.667 -1.046 1.00 64.00 85 TRP A O 1
ATOM 724 N N . PRO A 1 86 ? -8.151 8.678 -0.821 1.00 57.06 86 PRO A N 1
ATOM 725 C CA . PRO A 1 86 ? -7.560 10.011 -0.877 1.00 57.06 86 PRO A CA 1
ATOM 726 C C . PRO A 1 86 ? -6.663 10.354 0.326 1.00 57.06 86 PRO A C 1
ATOM 728 O O . PRO A 1 86 ? -6.089 11.441 0.350 1.00 57.06 86 PRO A O 1
ATOM 731 N N . CYS A 1 87 ? -6.595 9.498 1.356 1.00 51.31 87 CYS A N 1
ATOM 732 C CA . CYS A 1 87 ? -6.215 9.933 2.701 1.00 51.31 87 CYS A CA 1
ATOM 733 C C . CYS A 1 87 ? -4.936 9.292 3.264 1.00 51.31 87 CYS A C 1
ATOM 735 O O . CYS A 1 87 ? -4.253 9.954 4.042 1.00 51.31 87 CYS A O 1
ATOM 737 N N . CYS A 1 88 ? -4.617 8.028 2.942 1.00 51.78 88 CYS A N 1
ATOM 738 C CA . CYS A 1 88 ? -3.822 7.219 3.886 1.00 51.78 88 CYS A CA 1
ATOM 739 C C . CYS A 1 88 ? -2.676 6.349 3.340 1.00 51.78 88 CYS A C 1
ATOM 741 O O . CYS A 1 88 ? -1.973 5.754 4.156 1.00 51.78 88 CYS A O 1
ATOM 743 N N . MET A 1 89 ? -2.402 6.259 2.037 1.00 48.69 89 MET A N 1
ATOM 744 C CA . MET A 1 89 ? -1.280 5.421 1.584 1.00 48.69 89 MET A CA 1
ATOM 745 C C . MET A 1 89 ? 0.026 6.206 1.445 1.00 48.69 89 MET A C 1
ATOM 747 O O . MET A 1 89 ? 0.314 6.824 0.434 1.00 48.69 89 MET A O 1
ATOM 751 N N . LYS A 1 90 ? 0.858 6.164 2.492 1.00 51.84 90 LYS A N 1
ATOM 752 C CA . LYS A 1 90 ? 2.305 6.452 2.380 1.00 51.84 90 LYS A CA 1
ATOM 753 C C . LYS A 1 90 ? 3.200 5.378 2.996 1.00 51.84 90 LYS A C 1
ATOM 755 O O . LYS A 1 90 ? 4.402 5.572 3.131 1.00 51.84 90 LYS A O 1
ATOM 760 N N . MET A 1 91 ? 2.648 4.226 3.366 1.00 48.47 91 MET A N 1
ATOM 761 C CA . MET A 1 91 ? 3.441 3.117 3.892 1.00 48.47 91 MET A CA 1
ATOM 762 C C . MET A 1 91 ? 2.997 1.812 3.270 1.00 48.47 91 MET A C 1
ATOM 764 O O . MET A 1 91 ? 2.173 1.078 3.805 1.00 48.47 91 MET A O 1
ATOM 768 N N . VAL A 1 92 ? 3.582 1.545 2.115 1.00 56.56 92 VAL A N 1
ATOM 769 C CA . VAL A 1 92 ? 3.442 0.280 1.421 1.00 56.56 92 VAL A CA 1
ATOM 770 C C . VAL A 1 92 ? 4.737 -0.498 1.650 1.00 56.56 92 VAL A C 1
ATOM 772 O O . VAL A 1 92 ? 5.829 0.015 1.388 1.00 56.56 92 VAL A O 1
ATOM 775 N N . ALA A 1 93 ? 4.622 -1.705 2.212 1.00 69.50 93 ALA A N 1
ATOM 776 C CA . ALA A 1 93 ? 5.744 -2.628 2.372 1.00 69.50 93 ALA A CA 1
ATOM 777 C C . ALA A 1 93 ? 6.441 -2.864 1.020 1.00 69.50 93 ALA A C 1
ATOM 779 O O . ALA A 1 93 ? 5.791 -2.793 -0.021 1.00 69.50 93 ALA A O 1
ATOM 780 N N . ILE A 1 94 ? 7.748 -3.151 1.032 1.00 69.19 94 ILE A N 1
ATOM 781 C CA . ILE A 1 94 ? 8.597 -3.215 -0.176 1.00 69.19 94 ILE A CA 1
ATOM 782 C C . ILE A 1 94 ? 7.980 -4.107 -1.266 1.00 69.19 94 ILE A C 1
ATOM 784 O O . ILE A 1 94 ? 7.963 -3.735 -2.429 1.00 69.19 94 ILE A O 1
ATOM 788 N N . LEU A 1 95 ? 7.376 -5.232 -0.887 1.00 81.06 95 LEU A N 1
ATOM 789 C CA . LEU A 1 95 ? 6.735 -6.170 -1.813 1.00 81.06 95 LEU A CA 1
ATOM 790 C C . LEU A 1 95 ? 5.517 -5.611 -2.578 1.00 81.06 95 LEU A C 1
ATOM 792 O O . LEU A 1 95 ? 5.160 -6.126 -3.632 1.00 81.06 95 LEU A O 1
ATOM 796 N N . PHE A 1 96 ? 4.872 -4.569 -2.064 1.00 83.69 96 PHE A N 1
ATOM 797 C CA . PHE A 1 96 ? 3.651 -3.981 -2.626 1.00 83.69 96 PHE A CA 1
ATOM 798 C C . PHE A 1 96 ? 3.934 -2.676 -3.378 1.00 83.69 96 PHE A C 1
ATOM 800 O O . PHE A 1 96 ? 3.019 -2.040 -3.900 1.00 83.69 96 PHE A O 1
ATOM 807 N N . ARG A 1 97 ? 5.196 -2.246 -3.394 1.00 84.69 97 ARG A N 1
ATOM 808 C CA . ARG A 1 97 ? 5.629 -0.978 -3.960 1.00 84.69 97 ARG A CA 1
ATOM 809 C C . ARG A 1 97 ? 5.651 -1.049 -5.492 1.00 84.69 97 ARG A C 1
ATOM 811 O O . ARG A 1 97 ? 5.964 -2.082 -6.082 1.00 84.69 97 ARG A O 1
ATOM 818 N N . ALA A 1 98 ? 5.283 0.063 -6.119 1.00 86.25 98 ALA A N 1
ATOM 819 C CA . ALA A 1 98 ? 5.296 0.214 -7.569 1.00 86.25 98 ALA A CA 1
ATOM 820 C C . ALA A 1 98 ? 6.728 0.294 -8.123 1.00 86.25 98 ALA A C 1
ATOM 822 O O . ALA A 1 98 ? 7.619 0.765 -7.404 1.00 86.25 98 ALA A O 1
ATOM 823 N N . PRO A 1 99 ? 6.972 -0.147 -9.370 1.00 84.69 99 PRO A N 1
ATOM 824 C CA . PRO A 1 99 ? 8.310 -0.160 -9.957 1.00 84.69 99 PRO A CA 1
ATOM 825 C C . PRO A 1 99 ? 8.967 1.220 -9.950 1.00 84.69 99 PRO A C 1
ATOM 827 O O . PRO A 1 99 ? 10.130 1.335 -9.588 1.00 84.69 99 PRO A O 1
ATOM 830 N N . GLU A 1 100 ? 8.221 2.283 -10.245 1.00 80.81 100 GLU A N 1
ATOM 831 C CA . GLU A 1 100 ? 8.715 3.664 -10.239 1.00 80.81 100 GLU A CA 1
ATOM 832 C C . GLU A 1 100 ? 9.293 4.071 -8.879 1.00 80.81 100 GLU A C 1
ATOM 834 O O . GLU A 1 100 ? 10.306 4.751 -8.813 1.00 80.81 100 GLU A O 1
ATOM 839 N N . VAL A 1 101 ? 8.737 3.565 -7.783 1.00 83.38 101 VAL A N 1
ATOM 840 C CA . VAL A 1 101 ? 9.198 3.886 -6.427 1.00 83.38 101 VAL A CA 1
ATOM 841 C C . VAL A 1 101 ? 10.409 3.035 -6.032 1.00 83.38 101 VAL A C 1
ATOM 843 O O . VAL A 1 101 ? 11.186 3.424 -5.161 1.00 83.38 101 VAL A O 1
ATOM 846 N N . HIS A 1 102 ? 10.572 1.846 -6.621 1.00 78.81 102 HIS A N 1
ATOM 847 C CA . HIS A 1 102 ? 11.825 1.090 -6.515 1.00 78.81 102 HIS A CA 1
ATOM 848 C C . HIS A 1 102 ? 12.951 1.734 -7.323 1.00 78.81 102 HIS A C 1
ATOM 850 O O . HIS A 1 102 ? 14.111 1.597 -6.959 1.00 78.81 102 HIS A O 1
ATOM 856 N N . LEU A 1 103 ? 12.582 2.430 -8.393 1.00 77.12 103 LEU A N 1
ATOM 857 C CA . LEU A 1 103 ? 13.452 3.171 -9.295 1.00 77.12 103 LEU A CA 1
ATOM 858 C C . LEU A 1 103 ? 13.653 4.632 -8.852 1.00 77.12 103 LEU A C 1
ATOM 860 O O . LEU A 1 103 ? 14.090 5.450 -9.645 1.00 77.12 103 LEU A O 1
ATOM 864 N N . GLU A 1 104 ? 13.287 4.974 -7.613 1.00 79.94 104 GLU A N 1
ATOM 865 C CA . GLU A 1 104 ? 13.446 6.316 -7.020 1.00 79.94 104 GLU A CA 1
ATOM 866 C C . GLU A 1 104 ? 12.741 7.465 -7.769 1.00 79.94 104 GLU A C 1
ATOM 868 O O . GLU A 1 104 ? 12.929 8.642 -7.465 1.00 79.94 104 GLU A O 1
ATOM 873 N N . ILE A 1 105 ? 11.827 7.135 -8.678 1.00 79.31 105 ILE A N 1
ATOM 874 C CA . ILE A 1 105 ? 10.942 8.088 -9.340 1.00 79.31 105 ILE A CA 1
ATOM 875 C C . ILE A 1 105 ? 9.868 8.543 -8.336 1.00 79.31 105 ILE A C 1
ATOM 877 O O . ILE A 1 105 ? 9.438 7.803 -7.443 1.00 79.31 105 ILE A O 1
ATOM 881 N N . ALA A 1 106 ? 9.415 9.790 -8.481 1.00 78.31 106 ALA A N 1
ATOM 882 C CA . ALA A 1 106 ? 8.473 10.415 -7.560 1.00 78.31 106 ALA A CA 1
ATOM 883 C C . ALA A 1 106 ? 7.174 9.604 -7.363 1.00 78.31 106 ALA A C 1
ATOM 885 O O . ALA A 1 106 ? 6.493 9.230 -8.320 1.00 78.31 106 ALA A O 1
ATOM 886 N N . TRP A 1 107 ? 6.787 9.414 -6.094 1.00 79.31 107 TRP A N 1
ATOM 887 C CA . TRP A 1 107 ? 5.511 8.795 -5.723 1.00 79.31 107 TRP A CA 1
ATOM 888 C C . TRP A 1 107 ? 4.333 9.630 -6.231 1.00 79.31 107 TRP A C 1
ATOM 890 O O . TRP A 1 107 ? 4.238 10.828 -5.953 1.00 79.31 107 TRP A O 1
ATOM 900 N N . ASN A 1 108 ? 3.392 8.984 -6.909 1.00 81.50 108 ASN A N 1
ATOM 901 C CA . ASN A 1 108 ? 2.159 9.599 -7.383 1.00 81.50 108 ASN A CA 1
ATOM 902 C C . ASN A 1 108 ? 0.964 8.663 -7.123 1.00 81.50 108 ASN A C 1
ATOM 904 O O . ASN A 1 108 ? 1.110 7.571 -6.578 1.00 81.50 108 ASN A O 1
ATOM 908 N N . THR A 1 109 ? -0.231 9.075 -7.541 1.00 82.00 109 THR A N 1
ATOM 909 C CA . THR A 1 109 ? -1.446 8.263 -7.375 1.00 82.00 109 THR A CA 1
ATOM 910 C C . THR A 1 109 ? -1.375 6.910 -8.096 1.00 82.00 109 THR A C 1
ATOM 912 O O . THR A 1 109 ? -2.029 5.966 -7.665 1.00 82.00 109 THR A O 1
ATOM 915 N N . ALA A 1 110 ? -0.587 6.773 -9.168 1.00 82.25 110 ALA A N 1
ATOM 916 C CA . ALA A 1 110 ? -0.411 5.492 -9.853 1.00 82.25 110 ALA A CA 1
ATOM 917 C C . ALA A 1 110 ? 0.326 4.467 -8.972 1.00 82.25 110 ALA A C 1
ATOM 919 O O . ALA A 1 110 ? -0.051 3.294 -8.977 1.00 82.25 110 ALA A O 1
ATOM 920 N N . ALA A 1 111 ? 1.268 4.915 -8.137 1.00 83.50 111 ALA A N 1
ATOM 921 C CA . ALA A 1 111 ? 1.939 4.051 -7.168 1.00 83.50 111 ALA A CA 1
ATOM 922 C C . ALA A 1 111 ? 0.965 3.503 -6.108 1.00 83.50 111 ALA A C 1
ATOM 924 O O . ALA A 1 111 ? 1.033 2.324 -5.742 1.00 83.50 111 ALA A O 1
ATOM 925 N N . ASP A 1 112 ? -0.001 4.322 -5.670 1.00 80.94 112 ASP A N 1
ATOM 926 C CA . ASP A 1 112 ? -1.094 3.853 -4.816 1.00 80.94 112 ASP A CA 1
ATOM 927 C C . ASP A 1 112 ? -1.911 2.773 -5.558 1.00 80.94 112 ASP A C 1
ATOM 929 O O . ASP A 1 112 ? -2.104 1.681 -5.014 1.00 80.94 112 ASP A O 1
ATOM 933 N N . ILE A 1 113 ? -2.326 3.024 -6.817 1.00 84.62 113 ILE A N 1
ATOM 934 C CA . ILE A 1 113 ? -3.125 2.090 -7.657 1.00 84.62 113 ILE A CA 1
ATOM 935 C C . ILE A 1 113 ? -2.428 0.737 -7.778 1.00 84.62 113 ILE A C 1
ATOM 937 O O . ILE A 1 113 ? -3.063 -0.308 -7.601 1.00 84.62 113 ILE A O 1
ATOM 941 N N . TRP A 1 114 ? -1.121 0.754 -8.025 1.00 87.31 114 TRP A N 1
ATOM 942 C CA . TRP A 1 114 ? -0.304 -0.448 -8.073 1.00 87.31 114 TRP A CA 1
ATOM 943 C C . TRP A 1 114 ? -0.388 -1.243 -6.769 1.00 87.31 114 TRP A C 1
ATOM 945 O O . TRP A 1 114 ? -0.731 -2.427 -6.784 1.00 87.31 114 TRP A O 1
ATOM 955 N N . SER A 1 115 ? -0.144 -0.592 -5.628 1.00 85.75 115 SER A N 1
ATOM 956 C CA . SER A 1 115 ? -0.137 -1.265 -4.325 1.00 85.75 115 SER A CA 1
ATOM 957 C C . SER A 1 115 ? -1.485 -1.900 -3.965 1.00 85.75 115 SER A C 1
ATOM 959 O O . SER A 1 115 ? -1.532 -2.986 -3.372 1.00 85.75 115 SER A O 1
ATOM 961 N N . LEU A 1 116 ? -2.593 -1.290 -4.401 1.00 84.50 116 LEU A N 1
ATOM 962 C CA . LEU A 1 116 ? -3.923 -1.885 -4.300 1.00 84.50 116 LEU A CA 1
ATOM 963 C C . LEU A 1 116 ? -4.052 -3.130 -5.170 1.00 84.50 116 LEU A C 1
ATOM 965 O O . LEU A 1 116 ? -4.539 -4.149 -4.687 1.00 84.50 116 LEU A O 1
ATOM 969 N N . GLY A 1 117 ? -3.597 -3.071 -6.422 1.00 87.31 117 GLY A N 1
ATOM 970 C CA . GLY A 1 117 ? -3.574 -4.226 -7.318 1.00 87.31 117 GLY A CA 1
ATOM 971 C C . GLY A 1 117 ? -2.843 -5.412 -6.687 1.00 87.31 117 GLY A C 1
ATOM 972 O O . GLY A 1 117 ? -3.409 -6.500 -6.575 1.00 87.31 117 GLY A O 1
ATOM 973 N N . VAL A 1 118 ? -1.636 -5.182 -6.165 1.00 87.25 118 VAL A N 1
ATOM 974 C CA . VAL A 1 118 ? -0.844 -6.211 -5.469 1.00 87.25 118 VAL A CA 1
ATOM 975 C C . VAL A 1 118 ? -1.568 -6.738 -4.228 1.00 87.25 118 VAL A C 1
ATOM 977 O O . VAL A 1 118 ? -1.588 -7.943 -3.980 1.00 87.25 118 VAL A O 1
ATOM 980 N N . THR A 1 119 ? -2.222 -5.865 -3.461 1.00 84.50 119 THR A N 1
ATOM 981 C CA . THR A 1 119 ? -3.019 -6.271 -2.293 1.00 84.50 119 THR A CA 1
ATOM 982 C C . THR A 1 119 ? -4.180 -7.181 -2.684 1.00 84.50 119 THR A C 1
ATOM 984 O O . THR A 1 119 ? -4.384 -8.219 -2.057 1.00 84.50 119 THR A O 1
ATOM 987 N N . LEU A 1 120 ? -4.919 -6.845 -3.743 1.00 84.56 120 LEU A N 1
ATOM 988 C CA . LEU A 1 120 ? -6.036 -7.657 -4.236 1.00 84.56 120 LEU A CA 1
ATOM 989 C C . LEU A 1 120 ? -5.571 -9.024 -4.725 1.00 84.56 120 LEU A C 1
ATOM 991 O O . LEU A 1 120 ? -6.174 -10.038 -4.384 1.00 84.56 120 LEU A O 1
ATOM 995 N N . ILE A 1 121 ? -4.477 -9.048 -5.475 1.00 85.12 121 ILE A N 1
ATOM 996 C CA . ILE A 1 121 ? -3.838 -10.271 -5.952 1.00 85.12 121 ILE A CA 1
ATOM 997 C C . ILE A 1 121 ? -3.462 -11.182 -4.763 1.00 85.12 121 ILE A C 1
ATOM 999 O O . ILE A 1 121 ? -3.819 -12.361 -4.739 1.00 85.12 121 ILE A O 1
ATOM 1003 N N . ASN A 1 122 ? -2.843 -10.627 -3.718 1.00 82.44 122 ASN A N 1
ATOM 1004 C CA . ASN A 1 122 ? -2.510 -11.371 -2.499 1.00 82.44 122 ASN A CA 1
ATOM 1005 C C . ASN A 1 122 ? -3.745 -11.864 -1.727 1.00 82.44 122 ASN A C 1
ATOM 1007 O O . ASN A 1 122 ? -3.748 -12.996 -1.240 1.00 82.44 122 ASN A O 1
ATOM 1011 N N . LEU A 1 123 ? -4.800 -11.048 -1.631 1.00 82.62 123 LEU A N 1
ATOM 1012 C CA . LEU A 1 123 ? -6.068 -11.428 -0.997 1.00 82.62 123 LEU A CA 1
ATOM 1013 C C . LEU A 1 123 ? -6.731 -12.597 -1.730 1.00 82.62 123 LEU A C 1
ATOM 1015 O O . LEU A 1 123 ? -7.230 -13.519 -1.084 1.00 82.62 123 LEU A O 1
ATOM 1019 N N . ILE A 1 124 ? -6.696 -12.597 -3.068 1.00 82.62 124 ILE A N 1
ATOM 1020 C CA . ILE A 1 124 ? -7.187 -13.719 -3.875 1.00 82.62 124 ILE A CA 1
ATOM 1021 C C . ILE A 1 124 ? -6.436 -14.994 -3.472 1.00 82.62 124 ILE A C 1
ATOM 1023 O O . ILE A 1 124 ? -7.072 -16.001 -3.176 1.00 82.62 124 ILE A O 1
ATOM 1027 N N . TRP A 1 125 ? -5.108 -14.970 -3.348 1.00 79.25 125 TRP A N 1
ATOM 1028 C CA . TRP A 1 125 ? -4.327 -16.153 -2.948 1.00 79.25 125 TRP A CA 1
ATOM 1029 C C . TRP A 1 125 ? -4.188 -16.378 -1.438 1.00 79.25 125 TRP A C 1
ATOM 1031 O O . TRP A 1 125 ? -3.420 -17.239 -1.001 1.00 79.25 125 TRP A O 1
ATOM 1041 N N . GLY A 1 126 ? -4.955 -15.663 -0.618 1.00 74.50 126 GLY A N 1
ATOM 1042 C CA . GLY A 1 126 ? -4.982 -15.897 0.820 1.00 74.50 126 GLY A CA 1
ATOM 1043 C C . GLY A 1 126 ? -3.695 -15.491 1.555 1.00 74.50 126 GLY A C 1
ATOM 1044 O O . GLY A 1 126 ? -3.424 -16.039 2.621 1.00 74.50 126 GLY A O 1
ATOM 1045 N N . PHE A 1 127 ? -2.853 -14.629 0.970 1.00 75.88 127 PHE A N 1
ATOM 1046 C CA . PHE A 1 127 ? -1.497 -14.298 1.450 1.00 75.88 127 PHE A CA 1
ATOM 1047 C C . PHE A 1 127 ? -0.573 -15.511 1.687 1.00 75.88 127 PHE A C 1
ATOM 1049 O O . PHE A 1 127 ? 0.421 -15.404 2.405 1.00 75.88 127 PHE A O 1
ATOM 1056 N N . LYS A 1 128 ? -0.876 -16.673 1.094 1.00 72.38 128 LYS A N 1
ATOM 1057 C CA . LYS A 1 128 ? -0.001 -17.862 1.138 1.00 72.38 128 LYS A CA 1
ATOM 1058 C C . LYS A 1 128 ? 1.116 -17.809 0.097 1.00 72.38 128 LYS A C 1
ATOM 1060 O O . LYS A 1 128 ? 2.066 -18.577 0.174 1.00 72.38 128 LYS A O 1
ATOM 1065 N N . PHE A 1 129 ? 0.963 -16.928 -0.881 1.00 77.31 129 PHE A N 1
ATOM 1066 C CA . PHE A 1 129 ? 1.884 -16.698 -1.976 1.00 77.31 129 PHE A CA 1
ATOM 1067 C C . PHE A 1 129 ? 1.894 -15.201 -2.264 1.00 77.31 129 PHE A C 1
ATOM 1069 O O . PHE A 1 129 ? 0.823 -14.612 -2.417 1.00 77.31 129 PHE A O 1
ATOM 1076 N N . HIS A 1 130 ? 3.086 -14.609 -2.336 1.00 79.50 130 HIS A N 1
ATOM 1077 C CA . HIS A 1 130 ? 3.260 -13.237 -2.784 1.00 79.50 130 HIS A CA 1
ATOM 1078 C C . HIS A 1 130 ? 3.923 -13.242 -4.162 1.00 79.50 130 HIS A C 1
ATOM 1080 O O . HIS A 1 130 ? 5.032 -13.745 -4.327 1.00 79.50 130 HIS A O 1
ATOM 1086 N N . ILE A 1 131 ? 3.246 -12.658 -5.154 1.00 81.94 131 ILE A N 1
ATOM 1087 C CA . ILE A 1 131 ? 3.635 -12.729 -6.574 1.00 81.94 131 ILE A CA 1
ATOM 1088 C C . ILE A 1 131 ? 5.063 -12.224 -6.847 1.00 81.94 131 ILE A C 1
ATOM 1090 O O . ILE A 1 131 ? 5.769 -12.769 -7.695 1.00 81.94 131 ILE A O 1
ATOM 1094 N N . PHE A 1 132 ? 5.517 -11.242 -6.067 1.00 86.81 132 PHE A N 1
ATOM 1095 C CA . PHE A 1 132 ? 6.853 -10.648 -6.182 1.00 86.81 132 PHE A CA 1
ATOM 1096 C C . PHE A 1 132 ? 7.850 -11.075 -5.100 1.00 86.81 132 PHE A C 1
ATOM 1098 O O . PHE A 1 132 ? 8.885 -10.437 -4.970 1.00 86.81 132 PHE A O 1
ATOM 1105 N N . ASP A 1 133 ? 7.556 -12.104 -4.299 1.00 84.12 133 ASP A N 1
ATOM 1106 C CA . ASP A 1 133 ? 8.495 -12.582 -3.271 1.00 84.12 133 ASP A CA 1
ATOM 1107 C C . ASP A 1 133 ? 9.826 -13.013 -3.908 1.00 84.12 133 ASP A C 1
ATOM 1109 O O . ASP A 1 133 ? 9.819 -14.007 -4.627 1.00 84.12 133 ASP A O 1
ATOM 1113 N N . PRO A 1 134 ? 10.966 -12.350 -3.660 1.00 81.81 134 PRO A N 1
ATOM 1114 C CA . PRO A 1 134 ? 12.215 -12.669 -4.345 1.00 81.81 134 PRO A CA 1
ATOM 1115 C C . PRO A 1 134 ? 12.806 -14.039 -3.964 1.00 81.81 134 PRO A C 1
ATOM 1117 O O . PRO A 1 134 ? 13.796 -14.430 -4.574 1.00 81.81 134 PRO A O 1
ATOM 1120 N N . GLN A 1 135 ? 12.212 -14.771 -3.005 1.00 81.50 135 GLN A N 1
ATOM 1121 C CA . GLN A 1 135 ? 12.746 -16.013 -2.417 1.00 81.50 135 GLN A CA 1
ATOM 1122 C C . GLN A 1 135 ? 14.128 -15.831 -1.767 1.00 81.50 135 GLN A C 1
ATOM 1124 O O . GLN A 1 135 ? 14.854 -16.795 -1.546 1.00 81.50 135 GLN A O 1
ATOM 1129 N N . GLU A 1 136 ? 14.464 -14.589 -1.426 1.00 79.75 136 GLU A N 1
ATOM 1130 C CA . GLU A 1 136 ? 15.681 -14.199 -0.722 1.00 79.75 136 GLU A CA 1
ATOM 1131 C C . GLU A 1 136 ? 15.322 -13.585 0.633 1.00 79.75 136 GLU A C 1
ATOM 1133 O O . GLU A 1 136 ? 14.241 -13.001 0.774 1.00 79.75 136 GLU A O 1
ATOM 1138 N N . PRO A 1 137 ? 16.208 -13.667 1.637 1.00 81.00 137 PRO A N 1
ATOM 1139 C CA . PRO A 1 137 ? 15.986 -13.009 2.915 1.00 81.00 137 PRO A CA 1
ATOM 1140 C C . PRO A 1 137 ? 16.001 -11.480 2.775 1.00 81.00 137 PRO A C 1
ATOM 1142 O O . PRO A 1 137 ? 16.752 -10.902 1.984 1.00 81.00 137 PRO A O 1
ATOM 1145 N N . GLU A 1 138 ? 15.183 -10.816 3.592 1.00 74.31 138 GLU A N 1
ATOM 1146 C CA . GLU A 1 138 ? 15.175 -9.357 3.700 1.00 74.31 138 GLU A CA 1
ATOM 1147 C C . GLU A 1 138 ? 16.560 -8.855 4.150 1.00 74.31 138 GLU A C 1
ATOM 1149 O O . GLU A 1 138 ? 17.154 -9.390 5.086 1.00 74.31 138 GLU A O 1
ATOM 1154 N N . GLY A 1 139 ? 17.091 -7.843 3.457 1.00 76.69 139 GLY A N 1
ATOM 1155 C CA . GLY A 1 139 ? 18.441 -7.310 3.685 1.00 76.69 139 GLY A 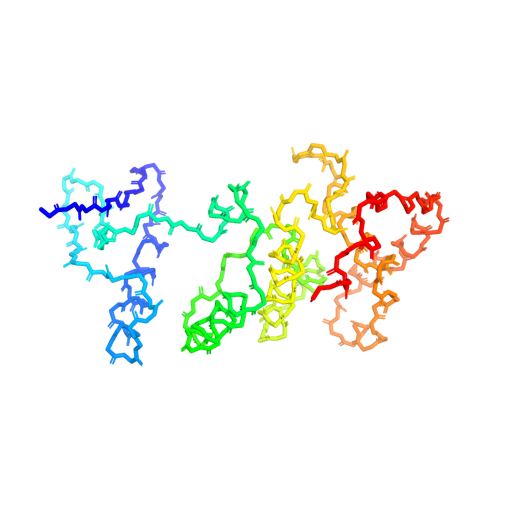CA 1
ATOM 1156 C C . GLY A 1 139 ? 19.520 -7.852 2.740 1.00 76.69 139 GLY A C 1
ATOM 1157 O O . GLY A 1 139 ? 20.637 -7.341 2.760 1.00 76.69 139 GLY A O 1
ATOM 1158 N N . HIS A 1 140 ? 19.202 -8.830 1.884 1.00 80.62 140 HIS A N 1
ATOM 1159 C CA . HIS A 1 140 ? 20.090 -9.217 0.786 1.00 80.62 140 HIS A CA 1
ATOM 1160 C C . HIS A 1 140 ? 20.272 -8.044 -0.197 1.00 80.62 140 HIS A C 1
ATOM 1162 O O . HIS A 1 140 ? 19.302 -7.371 -0.543 1.00 80.62 140 HIS A O 1
ATOM 1168 N N . GLU A 1 141 ? 21.492 -7.822 -0.692 1.00 80.31 141 GLU A N 1
ATOM 1169 C CA . GLU A 1 141 ? 21.838 -6.688 -1.571 1.00 80.31 141 GLU A CA 1
ATOM 1170 C C . GLU A 1 141 ? 20.919 -6.602 -2.802 1.00 80.31 141 GLU A C 1
ATOM 1172 O O . GLU A 1 141 ? 20.374 -5.554 -3.134 1.00 80.31 141 GLU A O 1
ATOM 1177 N N . MET A 1 142 ? 20.645 -7.755 -3.413 1.00 78.31 142 MET A N 1
ATOM 1178 C CA . MET A 1 142 ? 19.779 -7.869 -4.591 1.00 78.31 142 MET A CA 1
ATOM 1179 C C . MET A 1 142 ? 18.282 -8.008 -4.275 1.00 78.31 142 MET A C 1
ATOM 1181 O O . MET A 1 142 ? 17.501 -8.236 -5.195 1.00 78.31 142 MET A O 1
ATOM 1185 N N . TYR A 1 143 ? 17.850 -7.900 -3.012 1.00 81.44 143 TYR A N 1
ATOM 1186 C CA . TYR A 1 143 ? 16.451 -8.135 -2.619 1.00 81.44 143 TYR A CA 1
ATOM 1187 C C . TYR A 1 143 ? 15.480 -7.231 -3.392 1.00 81.44 143 TYR A C 1
ATOM 1189 O O . TYR A 1 143 ? 14.544 -7.712 -4.029 1.00 81.44 143 TYR A O 1
ATOM 1197 N N . ASN A 1 144 ? 15.750 -5.923 -3.411 1.00 80.88 144 ASN A N 1
ATOM 1198 C CA . ASN A 1 144 ? 14.924 -4.953 -4.132 1.00 80.88 144 ASN A CA 1
ATOM 1199 C C . ASN A 1 144 ? 14.992 -5.168 -5.649 1.00 80.88 144 ASN A C 1
ATOM 1201 O O . ASN A 1 144 ? 13.962 -5.146 -6.317 1.00 80.88 144 ASN A O 1
ATOM 1205 N N . THR A 1 145 ? 16.184 -5.434 -6.188 1.00 80.12 145 THR A N 1
ATOM 1206 C CA . THR A 1 145 ? 16.383 -5.679 -7.622 1.00 80.12 145 THR A CA 1
ATOM 1207 C C . THR A 1 145 ? 15.594 -6.898 -8.094 1.00 80.12 145 THR A C 1
ATOM 1209 O O . THR A 1 145 ? 14.902 -6.825 -9.106 1.00 80.12 145 THR A O 1
ATOM 1212 N N . LYS A 1 146 ? 15.609 -7.999 -7.330 1.00 82.25 146 LYS A N 1
ATOM 1213 C CA . LYS A 1 146 ? 14.841 -9.213 -7.646 1.00 82.25 146 LYS A CA 1
ATOM 1214 C C . LYS A 1 146 ? 13.330 -8.984 -7.612 1.00 82.25 146 LYS A C 1
ATOM 1216 O O . LYS A 1 146 ? 12.613 -9.594 -8.400 1.00 82.25 146 LYS A O 1
ATOM 1221 N N . ILE A 1 147 ? 12.837 -8.086 -6.757 1.00 85.31 147 ILE A N 1
ATOM 1222 C CA . ILE A 1 147 ? 11.419 -7.690 -6.764 1.00 85.31 147 ILE A CA 1
ATOM 1223 C C . ILE A 1 147 ? 11.068 -7.003 -8.084 1.00 85.31 147 ILE A C 1
ATOM 1225 O O . ILE A 1 147 ? 10.082 -7.373 -8.715 1.00 85.31 147 ILE A O 1
ATOM 1229 N N . VAL A 1 148 ? 11.882 -6.051 -8.544 1.00 83.50 148 VAL A N 1
ATOM 1230 C CA . VAL A 1 148 ? 11.632 -5.341 -9.811 1.00 83.50 148 VAL A CA 1
ATOM 1231 C C . VAL A 1 148 ? 11.750 -6.288 -11.013 1.00 83.50 148 VAL A C 1
ATOM 1233 O O . VAL A 1 148 ? 10.918 -6.246 -11.919 1.00 83.50 148 VAL A O 1
ATOM 1236 N N . VAL A 1 149 ? 12.702 -7.225 -10.983 1.00 80.88 149 VAL A N 1
ATOM 1237 C CA . VAL A 1 149 ? 12.810 -8.304 -11.982 1.00 80.88 149 VAL A CA 1
ATOM 1238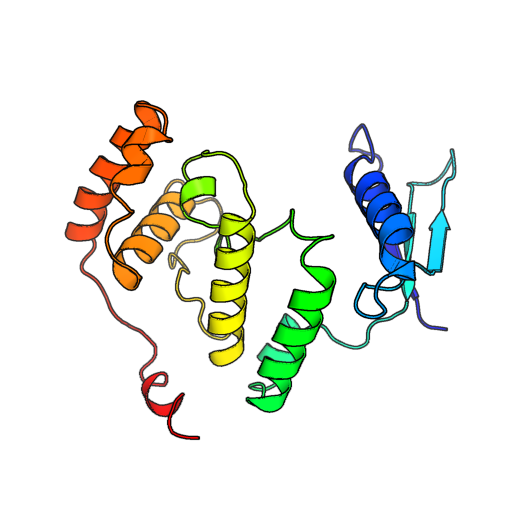 C C . VAL A 1 149 ? 11.551 -9.178 -11.992 1.00 80.88 149 VAL A C 1
ATOM 1240 O O . VAL A 1 149 ? 10.998 -9.436 -13.058 1.00 80.88 149 VAL A O 1
ATOM 1243 N N . ARG A 1 150 ? 11.018 -9.566 -10.827 1.00 82.44 150 ARG A N 1
ATOM 1244 C CA . ARG A 1 150 ? 9.742 -10.301 -10.731 1.00 82.44 150 ARG A CA 1
ATOM 1245 C C . ARG A 1 150 ? 8.575 -9.502 -11.308 1.00 82.44 150 ARG A C 1
ATOM 1247 O O . ARG A 1 150 ? 7.727 -10.074 -11.990 1.00 82.44 150 ARG A O 1
ATOM 1254 N N . GLN A 1 151 ? 8.514 -8.195 -11.050 1.00 86.88 151 GLN A N 1
ATOM 1255 C CA . GLN A 1 151 ? 7.489 -7.321 -11.631 1.00 86.88 151 GLN A CA 1
ATOM 1256 C C . GLN A 1 151 ? 7.564 -7.343 -13.162 1.00 86.88 151 GLN A C 1
ATOM 1258 O O . GLN A 1 151 ? 6.541 -7.552 -13.814 1.00 86.88 151 GLN A O 1
ATOM 1263 N N . HIS A 1 152 ? 8.773 -7.234 -13.716 1.00 82.06 152 HIS A N 1
ATOM 1264 C CA . HIS A 1 152 ? 9.028 -7.338 -15.152 1.00 82.06 152 HIS A CA 1
ATOM 1265 C C . HIS A 1 152 ? 8.637 -8.706 -15.732 1.00 82.06 152 HIS A C 1
ATOM 1267 O O . HIS A 1 152 ? 8.002 -8.780 -16.779 1.00 82.06 152 HIS A O 1
ATOM 1273 N N . GLN A 1 153 ? 8.985 -9.801 -15.055 1.00 82.56 153 GLN A N 1
ATOM 1274 C CA . GLN A 1 153 ? 8.689 -11.161 -15.517 1.00 82.56 153 GLN A CA 1
ATOM 1275 C C . GLN A 1 153 ? 7.177 -11.441 -15.584 1.00 82.56 153 GLN A C 1
ATOM 1277 O O . GLN A 1 153 ? 6.712 -12.079 -16.525 1.00 82.56 153 GLN A O 1
ATOM 1282 N N . TRP A 1 154 ? 6.398 -10.960 -14.608 1.00 82.56 154 TRP A N 1
ATOM 1283 C CA . TRP A 1 154 ? 4.949 -11.194 -14.559 1.00 82.56 154 TRP A CA 1
ATOM 1284 C C . TRP A 1 154 ? 4.132 -10.226 -15.419 1.00 82.56 154 TRP A C 1
ATOM 1286 O O . TRP A 1 154 ? 3.133 -10.638 -16.008 1.00 82.56 154 TRP A O 1
ATOM 1296 N N . PHE A 1 155 ? 4.516 -8.948 -15.465 1.00 84.44 155 PHE A N 1
ATOM 1297 C CA . PHE A 1 155 ? 3.729 -7.888 -16.111 1.00 84.44 155 PHE A CA 1
ATOM 1298 C C . PHE A 1 155 ? 4.334 -7.385 -17.427 1.00 84.44 155 PHE A C 1
ATOM 1300 O O . PHE A 1 155 ? 3.696 -6.603 -18.132 1.00 84.44 155 PHE A O 1
ATOM 1307 N N . GLY A 1 156 ? 5.520 -7.869 -17.794 1.00 80.25 156 GLY A N 1
ATOM 1308 C CA . GLY A 1 156 ? 6.235 -7.467 -18.997 1.00 80.25 156 GLY A CA 1
ATOM 1309 C C . GLY A 1 156 ? 7.121 -6.231 -18.794 1.00 80.25 156 GLY A C 1
ATOM 1310 O O . GLY A 1 156 ? 7.309 -5.747 -17.675 1.00 80.25 156 GLY A O 1
ATOM 1311 N N . PRO A 1 157 ? 7.710 -5.710 -19.883 1.00 79.00 157 PRO A N 1
ATOM 1312 C CA . PRO A 1 157 ? 8.645 -4.599 -19.811 1.00 79.00 157 PRO A CA 1
ATOM 1313 C C . PRO A 1 157 ? 8.005 -3.314 -19.296 1.00 79.00 157 PRO A C 1
ATOM 1315 O O . PRO A 1 157 ? 6.868 -2.989 -19.640 1.00 79.00 157 PRO A O 1
ATOM 1318 N N . PHE A 1 158 ? 8.782 -2.540 -18.531 1.00 75.69 158 PHE A N 1
ATOM 1319 C CA . PHE A 1 158 ? 8.362 -1.211 -18.102 1.00 75.69 158 PHE A CA 1
ATOM 1320 C C . PHE A 1 158 ? 8.065 -0.316 -19.315 1.00 75.69 158 PHE A C 1
ATOM 1322 O O . PHE A 1 158 ? 8.762 -0.420 -20.336 1.00 75.69 158 PHE A O 1
ATOM 1329 N N . PRO A 1 159 ? 7.050 0.563 -19.222 1.00 76.38 159 PRO A N 1
ATOM 1330 C CA . PRO A 1 159 ? 6.698 1.474 -20.302 1.00 76.38 159 PRO A CA 1
ATOM 1331 C C . PRO A 1 159 ? 7.894 2.307 -20.769 1.00 76.38 159 PRO A C 1
ATOM 1333 O O . PRO A 1 159 ? 8.689 2.780 -19.961 1.00 76.38 159 PRO A O 1
ATOM 1336 N N . ILE A 1 160 ? 7.990 2.548 -22.081 1.00 71.62 160 ILE A N 1
ATOM 1337 C CA . ILE A 1 160 ? 9.081 3.345 -22.674 1.00 71.62 160 ILE A CA 1
ATOM 1338 C C . ILE A 1 160 ? 9.118 4.761 -22.082 1.00 71.62 160 ILE A C 1
ATOM 1340 O O . ILE A 1 160 ? 10.201 5.313 -21.910 1.00 71.62 160 ILE A O 1
ATOM 1344 N N . SER A 1 161 ? 7.960 5.300 -21.689 1.00 73.88 161 SER A N 1
ATOM 1345 C CA . SER A 1 161 ? 7.826 6.608 -21.041 1.00 73.88 161 SER A CA 1
ATOM 1346 C C . SER A 1 161 ? 8.612 6.736 -19.732 1.00 73.88 161 SER A C 1
ATOM 1348 O O . SER A 1 161 ? 8.877 7.855 -19.311 1.00 73.88 161 SER A O 1
ATOM 1350 N N . TYR A 1 162 ? 9.046 5.636 -19.098 1.00 69.38 162 TYR A N 1
ATOM 1351 C CA . TYR A 1 162 ? 9.942 5.713 -17.935 1.00 69.38 162 TYR A CA 1
ATOM 1352 C C . TYR A 1 162 ? 11.272 6.391 -18.297 1.00 69.38 162 TYR A C 1
ATOM 1354 O O . TYR A 1 162 ? 11.842 7.074 -17.459 1.00 69.38 162 TYR A O 1
ATOM 1362 N N . ARG A 1 163 ? 11.719 6.308 -19.558 1.00 66.69 163 ARG A N 1
ATOM 1363 C CA . ARG A 1 163 ? 12.908 7.025 -20.057 1.00 66.69 163 ARG A CA 1
ATOM 1364 C C . ARG A 1 163 ? 12.760 8.547 -20.076 1.00 66.69 163 ARG A C 1
ATOM 1366 O O . ARG A 1 163 ? 13.745 9.255 -20.219 1.00 66.69 163 ARG A O 1
ATOM 1373 N N . GLU A 1 164 ? 11.540 9.060 -19.991 1.00 69.44 164 GLU A N 1
ATOM 1374 C CA . GLU A 1 164 ? 11.285 10.504 -19.994 1.00 69.44 164 GLU A CA 1
ATOM 1375 C C . GLU A 1 164 ? 11.240 11.073 -18.568 1.00 69.44 164 GLU A C 1
ATOM 1377 O O . GLU A 1 164 ? 11.389 12.277 -18.385 1.00 69.44 164 GLU A O 1
ATOM 1382 N N . ILE A 1 165 ? 11.035 10.212 -17.562 1.00 68.69 165 ILE A N 1
ATOM 1383 C CA . ILE A 1 165 ? 10.816 10.598 -16.157 1.00 68.69 165 ILE A CA 1
ATOM 1384 C C . ILE A 1 165 ? 11.884 10.069 -15.190 1.00 68.69 165 ILE A C 1
ATOM 1386 O O . ILE A 1 165 ? 11.968 10.561 -14.070 1.00 68.69 165 ILE A O 1
ATOM 1390 N N . ALA A 1 166 ? 12.663 9.062 -15.589 1.00 67.50 166 ALA A N 1
ATOM 1391 C CA . ALA A 1 166 ? 13.719 8.464 -14.780 1.00 67.50 166 ALA A CA 1
ATOM 1392 C C . ALA A 1 166 ? 15.067 9.151 -15.034 1.00 67.50 166 ALA A C 1
ATOM 1394 O O . ALA A 1 166 ? 15.400 9.449 -16.184 1.00 67.50 166 ALA A O 1
ATOM 1395 N N . GLU A 1 167 ? 15.855 9.348 -13.975 1.00 70.69 167 GLU A N 1
ATOM 1396 C CA . GLU A 1 167 ? 17.234 9.845 -14.070 1.00 70.69 167 GLU A CA 1
ATOM 1397 C C . GLU A 1 167 ? 18.139 8.852 -14.821 1.00 70.69 167 GLU A C 1
ATOM 1399 O O . GLU A 1 167 ? 17.838 7.660 -14.890 1.00 70.69 167 GLU A O 1
ATOM 1404 N N . GLU A 1 168 ? 19.248 9.329 -15.392 1.00 70.75 168 GLU A N 1
ATOM 1405 C CA . GLU A 1 168 ? 20.141 8.540 -16.262 1.00 70.75 168 GLU A CA 1
ATOM 1406 C C . GLU A 1 168 ? 20.627 7.241 -15.588 1.00 70.75 168 GLU A C 1
ATOM 1408 O O . GLU A 1 168 ? 20.490 6.159 -16.161 1.00 70.75 168 GLU A O 1
ATOM 1413 N N . ASP A 1 169 ? 21.031 7.312 -14.316 1.00 68.62 169 ASP A N 1
ATOM 1414 C CA . ASP A 1 169 ? 21.438 6.148 -13.512 1.00 68.62 169 ASP A CA 1
ATOM 1415 C C . ASP A 1 169 ? 20.302 5.122 -13.335 1.00 68.62 169 ASP A C 1
ATOM 1417 O O . ASP A 1 169 ? 20.509 3.905 -13.354 1.00 68.62 169 ASP A O 1
ATOM 1421 N N . THR A 1 170 ? 19.064 5.605 -13.217 1.00 65.94 170 THR A N 1
ATOM 1422 C CA . THR A 1 170 ? 17.868 4.760 -13.112 1.00 65.94 170 THR A CA 1
ATOM 1423 C C . THR A 1 170 ? 17.555 4.085 -14.449 1.00 65.94 170 THR A C 1
ATOM 1425 O O . THR A 1 170 ? 17.121 2.931 -14.480 1.00 65.94 170 THR A O 1
ATOM 1428 N N . GLN A 1 171 ? 17.796 4.765 -15.573 1.00 66.12 171 GLN A N 1
ATOM 1429 C CA . GLN A 1 171 ? 17.621 4.186 -16.906 1.00 66.12 171 GLN A CA 1
ATOM 1430 C C . GLN A 1 171 ? 18.617 3.057 -17.168 1.00 66.12 171 GLN A C 1
ATOM 1432 O O . GLN A 1 171 ? 18.218 2.002 -17.670 1.00 66.12 171 GLN A O 1
ATOM 1437 N N . GLU A 1 172 ? 19.875 3.242 -16.769 1.00 69.81 172 GLU A N 1
ATOM 1438 C CA . GLU A 1 172 ? 20.900 2.198 -16.824 1.00 69.81 172 GLU A CA 1
ATOM 1439 C C . GLU A 1 172 ? 20.529 1.002 -15.938 1.00 69.81 172 GLU A C 1
ATOM 1441 O O . GLU A 1 172 ? 20.612 -0.147 -16.379 1.00 69.81 172 GLU A O 1
ATOM 1446 N N . ALA A 1 173 ? 19.989 1.240 -14.737 1.00 70.00 173 ALA A N 1
ATOM 1447 C CA . ALA A 1 173 ? 19.482 0.169 -13.878 1.00 70.00 173 ALA A CA 1
ATOM 1448 C C . ALA A 1 173 ? 18.329 -0.620 -14.533 1.00 70.00 173 ALA A C 1
ATOM 1450 O O . ALA A 1 173 ? 18.308 -1.851 -14.471 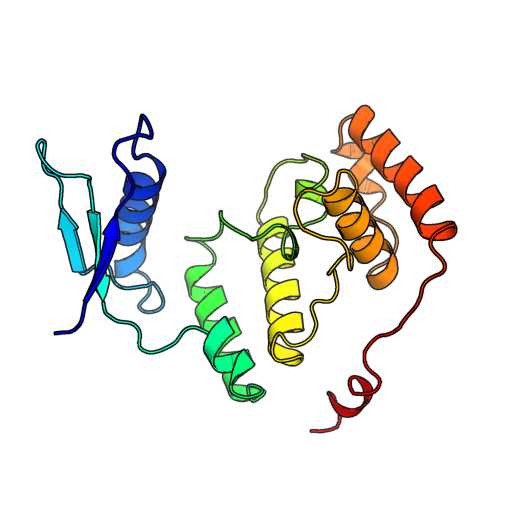1.00 70.00 173 ALA A O 1
ATOM 1451 N N . ILE A 1 174 ? 17.393 0.055 -15.213 1.00 66.88 174 ILE A N 1
ATOM 1452 C CA . ILE A 1 174 ? 16.294 -0.595 -15.952 1.00 66.88 174 ILE A CA 1
ATOM 1453 C C . ILE A 1 174 ? 16.829 -1.442 -17.118 1.00 66.88 174 ILE A C 1
ATOM 1455 O O . ILE A 1 174 ? 16.326 -2.540 -17.374 1.00 66.88 174 ILE A O 1
ATOM 1459 N N . ILE A 1 175 ? 17.832 -0.948 -17.850 1.00 66.56 175 ILE A N 1
ATOM 1460 C CA . ILE A 1 175 ? 18.461 -1.688 -18.955 1.00 66.56 175 ILE A CA 1
ATOM 1461 C C . ILE A 1 175 ? 19.220 -2.903 -18.410 1.00 66.56 175 ILE A C 1
ATOM 1463 O O . ILE A 1 175 ? 19.033 -4.007 -18.921 1.00 66.56 175 ILE A O 1
ATOM 1467 N N . GLY A 1 176 ? 19.990 -2.735 -17.332 1.00 65.31 176 GLY A N 1
ATOM 1468 C CA . GLY A 1 176 ? 20.682 -3.826 -16.646 1.00 65.31 176 GLY A CA 1
ATOM 1469 C C . GLY A 1 176 ? 19.723 -4.902 -16.128 1.00 65.31 176 GLY A C 1
ATOM 1470 O O . GLY A 1 176 ? 19.996 -6.094 -16.259 1.00 65.31 176 GLY A O 1
ATOM 1471 N N . GLN A 1 177 ? 18.545 -4.515 -15.632 1.00 64.25 177 GLN A N 1
ATOM 1472 C CA . GLN A 1 177 ? 17.506 -5.460 -15.210 1.00 64.25 177 GLN A CA 1
ATOM 1473 C C . GLN A 1 177 ? 16.924 -6.283 -16.363 1.00 64.25 177 GLN A C 1
ATOM 1475 O O . GLN A 1 177 ? 16.567 -7.435 -16.136 1.00 64.25 177 GLN A O 1
ATOM 1480 N N . LYS A 1 178 ? 16.843 -5.749 -17.593 1.00 61.72 178 LYS A N 1
ATOM 1481 C CA . LYS A 1 178 ? 16.416 -6.552 -18.757 1.00 61.72 178 LYS A CA 1
ATOM 1482 C C . LYS A 1 178 ? 17.369 -7.710 -19.030 1.00 61.72 178 LYS A C 1
ATOM 1484 O O . LYS A 1 178 ? 16.907 -8.772 -19.424 1.00 61.72 178 LYS A O 1
ATOM 1489 N N . ILE A 1 179 ? 18.666 -7.496 -18.817 1.00 57.56 179 ILE A N 1
ATOM 1490 C CA . ILE A 1 179 ? 19.698 -8.522 -18.989 1.00 57.56 179 ILE A CA 1
ATOM 1491 C C . ILE A 1 179 ? 19.545 -9.573 -17.880 1.00 57.56 179 ILE A C 1
ATOM 1493 O O . ILE A 1 179 ? 19.360 -10.750 -18.167 1.00 57.56 179 ILE A O 1
ATOM 1497 N N . TYR A 1 180 ? 19.454 -9.137 -16.620 1.00 59.34 180 TYR A N 1
ATOM 1498 C CA . TYR A 1 180 ? 19.225 -10.041 -15.484 1.00 59.34 180 TYR A CA 1
ATOM 1499 C C . TYR A 1 180 ? 17.921 -10.847 -15.580 1.00 59.34 180 TYR A C 1
ATOM 1501 O O . TYR A 1 180 ? 17.894 -12.014 -15.204 1.00 59.34 180 TYR A O 1
ATOM 1509 N N . ALA A 1 181 ? 16.834 -10.253 -16.080 1.00 60.19 181 ALA A N 1
ATOM 1510 C CA . ALA A 1 181 ? 15.550 -10.938 -16.232 1.00 60.19 181 ALA A CA 1
ATOM 1511 C C . ALA A 1 181 ? 15.569 -12.033 -17.314 1.00 60.19 181 ALA A C 1
ATOM 1513 O O . ALA A 1 181 ? 14.694 -12.897 -17.297 1.00 60.19 181 ALA A O 1
ATOM 1514 N N . GLN A 1 182 ? 16.524 -11.985 -18.251 1.00 58.12 182 GLN A N 1
ATOM 1515 C CA . GLN A 1 182 ? 16.739 -13.019 -19.268 1.00 58.12 182 GLN A CA 1
ATOM 1516 C C . GLN A 1 182 ? 17.616 -14.169 -18.754 1.00 58.12 182 GLN A C 1
ATOM 1518 O O . GLN A 1 182 ? 17.399 -15.308 -19.163 1.00 58.12 182 GLN A O 1
ATOM 1523 N N . ASP A 1 183 ? 18.561 -13.875 -17.855 1.00 54.31 183 ASP A N 1
ATOM 1524 C CA . ASP A 1 183 ? 19.472 -14.861 -17.257 1.00 54.31 183 ASP A CA 1
ATOM 1525 C C . ASP A 1 183 ? 18.843 -15.629 -16.081 1.00 54.31 183 ASP A C 1
ATOM 1527 O O . ASP A 1 183 ? 19.207 -16.776 -15.811 1.00 54.31 183 ASP A O 1
ATOM 1531 N N . ASP A 1 184 ? 17.885 -15.019 -15.378 1.00 54.88 184 ASP A N 1
ATOM 1532 C CA . ASP A 1 184 ? 17.100 -15.682 -14.337 1.00 54.88 184 ASP A CA 1
ATOM 1533 C C . ASP A 1 184 ? 16.064 -16.598 -15.005 1.00 54.88 184 ASP A C 1
ATOM 1535 O O . ASP A 1 184 ? 14.972 -16.168 -15.383 1.00 54.88 184 ASP A O 1
ATOM 1539 N N . GLU A 1 185 ? 16.448 -17.862 -15.212 1.00 53.06 185 GLU A N 1
ATOM 1540 C CA . GLU A 1 185 ? 15.615 -18.924 -15.778 1.00 53.06 185 GLU A CA 1
ATOM 1541 C C . GLU A 1 185 ? 14.260 -18.920 -15.051 1.00 53.06 185 GLU A C 1
ATOM 1543 O O . GLU A 1 185 ? 14.169 -19.324 -13.891 1.00 53.06 185 GLU A O 1
ATOM 1548 N N . PHE A 1 186 ? 13.221 -18.378 -15.706 1.00 47.47 186 PHE A N 1
ATOM 1549 C CA . PHE A 1 186 ? 11.911 -18.101 -15.113 1.00 47.47 186 PHE A CA 1
ATOM 1550 C C . PHE A 1 186 ? 11.299 -19.391 -14.569 1.00 47.47 186 PHE A C 1
ATOM 1552 O O . PHE A 1 186 ? 10.553 -20.110 -15.244 1.00 47.47 186 PHE A O 1
ATOM 1559 N N . ARG A 1 187 ? 11.611 -19.696 -13.310 1.00 49.69 187 ARG A N 1
ATOM 1560 C CA . ARG A 1 187 ? 11.026 -20.803 -12.577 1.00 49.69 187 ARG A CA 1
ATOM 1561 C C . ARG A 1 187 ? 9.641 -20.344 -12.170 1.00 49.69 187 ARG A C 1
ATOM 1563 O O . ARG A 1 187 ? 9.408 -19.862 -11.064 1.00 49.69 187 ARG A O 1
ATOM 1570 N N . SER A 1 188 ? 8.711 -20.488 -13.103 1.00 48.97 188 SER A N 1
ATOM 1571 C CA . SER A 1 188 ? 7.273 -20.333 -12.911 1.00 48.97 188 SER A CA 1
ATOM 1572 C C . SER A 1 188 ? 6.717 -21.410 -11.979 1.00 48.97 188 SER A C 1
ATOM 1574 O O . SER A 1 188 ? 5.713 -22.053 -12.258 1.00 48.97 188 SER A O 1
ATOM 1576 N N . THR A 1 189 ? 7.319 -21.612 -10.811 1.00 45.97 189 THR A N 1
ATOM 1577 C CA . THR A 1 189 ? 6.652 -22.313 -9.720 1.00 45.97 189 THR A CA 1
ATOM 1578 C C . THR A 1 189 ? 5.684 -21.336 -9.064 1.00 45.97 189 THR A C 1
ATOM 1580 O O . THR A 1 189 ? 5.820 -20.982 -7.895 1.00 45.97 189 THR A O 1
ATOM 1583 N N . GLY A 1 190 ? 4.683 -20.890 -9.826 1.00 46.97 190 GLY A N 1
ATOM 1584 C CA . GLY A 1 190 ? 3.396 -20.628 -9.206 1.00 46.97 190 GLY A CA 1
ATOM 1585 C C . GLY A 1 190 ? 2.953 -21.949 -8.569 1.00 46.97 190 GLY A C 1
ATOM 1586 O O . GLY A 1 190 ? 3.148 -23.006 -9.177 1.00 46.97 190 GLY A O 1
ATOM 1587 N N . PRO A 1 191 ? 2.433 -21.959 -7.332 1.00 46.50 191 PRO A N 1
ATOM 1588 C CA . PRO A 1 191 ? 1.972 -23.207 -6.745 1.00 46.50 191 PRO A CA 1
ATOM 1589 C C . PRO A 1 191 ? 0.950 -23.841 -7.698 1.00 46.50 191 PRO A C 1
ATOM 1591 O O . PRO A 1 191 ? 0.027 -23.155 -8.128 1.00 46.50 191 PRO A O 1
ATOM 1594 N N . ALA A 1 192 ? 1.047 -25.148 -7.981 1.00 46.91 192 ALA A N 1
ATOM 1595 C CA . ALA A 1 192 ? 0.066 -25.915 -8.777 1.00 46.91 192 ALA A CA 1
ATOM 1596 C C . ALA A 1 192 ? -1.385 -25.824 -8.231 1.00 46.91 192 ALA A C 1
ATOM 1598 O O . ALA A 1 192 ? -2.341 -26.356 -8.784 1.00 46.91 192 ALA A O 1
ATOM 1599 N N . HIS A 1 193 ? -1.566 -25.138 -7.103 1.00 42.22 193 HIS A N 1
ATOM 1600 C CA . HIS A 1 193 ? -2.839 -24.720 -6.544 1.00 42.22 193 HIS A CA 1
ATOM 1601 C C . HIS A 1 193 ? -3.487 -23.516 -7.271 1.00 42.22 193 HIS A C 1
ATOM 1603 O O . HIS A 1 193 ? -4.685 -23.306 -7.095 1.00 42.22 193 HIS A O 1
ATOM 1609 N N . CYS A 1 194 ? -2.743 -22.753 -8.084 1.00 43.28 194 CYS A N 1
ATOM 1610 C CA . CYS A 1 194 ? -3.211 -21.535 -8.761 1.00 43.28 194 CYS A CA 1
ATOM 1611 C C . CYS A 1 194 ? -4.331 -21.772 -9.783 1.00 43.28 194 CYS A C 1
ATOM 1613 O O . CYS A 1 194 ? -5.219 -20.929 -9.886 1.00 43.28 194 CYS A O 1
ATOM 1615 N N . GLU A 1 195 ? -4.349 -22.908 -10.485 1.00 43.34 195 GLU A N 1
ATOM 1616 C CA . GLU A 1 195 ? -5.367 -23.185 -11.517 1.00 43.34 195 GLU A CA 1
ATOM 1617 C C . GLU A 1 195 ? -6.783 -23.321 -10.934 1.00 43.34 195 GLU A C 1
ATOM 1619 O O . GLU A 1 195 ? -7.760 -22.925 -11.560 1.00 43.34 195 GLU A O 1
ATOM 1624 N N . ARG A 1 196 ? -6.904 -23.736 -9.668 1.00 45.75 196 ARG A N 1
ATOM 1625 C CA . ARG A 1 196 ? -8.198 -23.852 -8.973 1.00 45.75 196 ARG A CA 1
ATOM 1626 C C . ARG A 1 196 ? -8.744 -22.522 -8.445 1.00 45.75 196 ARG A C 1
ATOM 1628 O O . ARG A 1 196 ? -9.837 -22.485 -7.887 1.00 45.75 196 ARG A O 1
ATOM 1635 N N . ALA A 1 197 ? -8.003 -21.416 -8.571 1.00 45.78 197 ALA A N 1
ATOM 1636 C CA . ALA A 1 197 ? -8.393 -20.130 -7.987 1.00 45.78 197 ALA A CA 1
ATOM 1637 C C . ALA A 1 197 ? -9.528 -19.413 -8.744 1.00 45.78 197 ALA A C 1
ATOM 1639 O O . ALA A 1 197 ? -10.096 -18.470 -8.181 1.00 45.78 197 ALA A O 1
ATOM 1640 N N . PHE A 1 198 ? -9.855 -19.856 -9.966 1.00 40.19 198 PHE A N 1
ATOM 1641 C CA . PHE A 1 198 ? -10.878 -19.266 -10.841 1.00 40.19 198 PHE A CA 1
ATOM 1642 C C . PHE A 1 198 ? -12.118 -20.151 -11.069 1.00 40.19 198 PHE A C 1
ATOM 1644 O O . PHE A 1 198 ? -13.068 -19.687 -11.693 1.00 40.19 198 PHE A O 1
ATOM 1651 N N . GLU A 1 199 ? -12.158 -21.373 -10.530 1.00 37.81 199 GLU A N 1
ATOM 1652 C CA . GLU A 1 199 ? -13.261 -22.335 -10.730 1.00 37.81 199 GLU A CA 1
ATOM 1653 C C . GLU A 1 199 ? -14.386 -22.230 -9.673 1.00 37.81 199 GLU A C 1
ATOM 1655 O O . GLU A 1 199 ? -15.064 -23.212 -9.376 1.00 37.81 199 GLU A O 1
ATOM 1660 N N . GLY A 1 200 ? -14.606 -21.043 -9.091 1.00 36.16 200 GLY A N 1
ATOM 1661 C CA . GLY A 1 200 ? -15.626 -20.805 -8.054 1.00 36.16 200 GLY A CA 1
ATOM 1662 C C . GLY A 1 200 ? -16.355 -19.471 -8.167 1.00 36.16 200 GLY A C 1
ATOM 1663 O O . GLY A 1 200 ? -15.683 -18.409 -8.253 1.00 36.16 200 GLY A O 1
#

Secondary structure (DSSP, 8-state):
--EEEEE--TTSS--HHHHHHHHHHHHHGGG-TTS--EEEEE--SSS--EEEEE--S--HHHHHHHSPPPHHHHHHHHHHHHHHTTT--S---GGG--HHHHTTPPP-HHHHHHHHHHHHHHHHTTTS--TT--SS-TT-TTHHHHHHHHHHHHH-SPPTTHHHHS-HHHHHHHHHHHHHHHHS-------TTGGGGG--

InterPro domains:
  IPR011009 Protein kinase-like domain superfamily [SSF56112] (15-136)

Sequence (200 aa):
MLINVQQQPKSRPGNWRLHNERDILKRFQPRTSNLHRLLDDVESPLEAPAIIHAYLDDDWTRASRKQRLTRKEIKSVTRNFLEVWPCCMKMVAILFRAPEVHLEIAWNTAADIWSLGVTLINLIWGFKFHIFDPQEPEGHEMYNTKIVVRQHQWFGPFPISYREIAEEDTQEAIIGQKIYAQDDEFRSTGPAHCERAFEG

Radius of gyration: 19.85 Å; chains: 1; bounding box: 40×42×53 Å

Organism: Talaromyces stipitatus (strain ATCC 10500 / CBS 375.48 / QM 6759 / NRRL 1006) (NCBI:txid441959)

Foldseek 3Di:
DDKDKDFDDPPDPDPPVQVLVVVLQVVCVVPAVLDFHFPDWDDDPVDTTMTITDDDPDDLLGVLLVDQDDPVVLVVVLVSCVSCLVGDPPDQPLLLFDLCVLLVFDDDSVRVVSSVVQVSVCSLVSVPDRQQQLPDDPPPPCRSVSSSLSVCLVVNQDDPCCVVGGDPVSVVSSVVSVVVNVVPPPPPPPPPCVVVSPVD

=== Feature glossary ===
Key to the feature types in this record:

— What the protein is —

Primary structure: the covalent order of the twenty standard amino acids along the backbone. Two proteins with the same sequence will (almost always) fold to the same structure; two with 30% identity often share a fold but not the details.

Database cross-references. InterPro integrates a dozen domain/family signature databases into unified entries with residue-range hits. GO terms attach function/process/location labels with evidence codes. CATH codes position the fold in a four-level structural taxonomy. Organism is the NCBI-taxonomy species name.

— Where its atoms are —

The mmCIF block holds the 3D Cartesian coordinates of each backbone atom (N, Cα, C, O) in ångströms. mmCIF is the PDB's canonical archive format — a tagged-loop text representation of the atomic model.

Six rendered views show the 3D structure from the faces of a cube — i.e. along ±x, ±y, ±z. Rendering representation is drawn randomly per protein from cartoon (secondary-structure ribbons), sticks (backbone bonds), or molecular surface; coloring is either N→C rainbow (blue at the N-terminus through red at the C-terminus) or one color per chain.

— Local backbone conformation —

DSSP 8-state secondary structure assigns each residue one of H (α-helix), G (3₁₀-helix), I (π-helix), E (extended β-strand), B (isolated β-bridge), T (hydrogen-bonded turn), S (bend), or '-' (coil). The assignment is computed from backbone hydrogen-bond geometry via the Kabsch–Sander algorithm.

P-SEA three-state annotation labels each residue as helix, strand, or coil based purely on the geometry of the Cα trace. It serves as a fallback when the full backbone (and thus DSSP) is unavailable.

The φ/ψ torsion pair specifies the backbone conformation at each residue. φ rotates about the N–Cα bond, ψ about the Cα–C bond. Steric clashes forbid most of the (φ, ψ) plane — the allowed regions (α-helix basin, β-sheet basin, left-handed helix) are the Ramachandran-allowed regions.

— Global shape and packing —

The geometric summary reports three shape descriptors. Rg (radius of gyration) measures how spread out the Cα atoms are about their centre of mass; compact globular proteins have small Rg, elongated or unfolded ones large. Cα contacts (<8 Å, |i−j|>4) count long-range residue pairs in spatial proximity — high for tightly packed folds, near zero for rods or random coil. The bounding-box extents give the protein's footprint along x, y, z in Å.

Accessible surface area quantifies burial. A residue with SASA near zero is packed into the hydrophobic core; one with SASA >100 Å² sits on the surface. Computed here via the Shrake–Rupley numerical algorithm with a 1.4 Å probe.

Plot images: a contact map (which residues are close in 3D, as an N×N binary image), a Ramachandran scatter (backbone torsion angles, r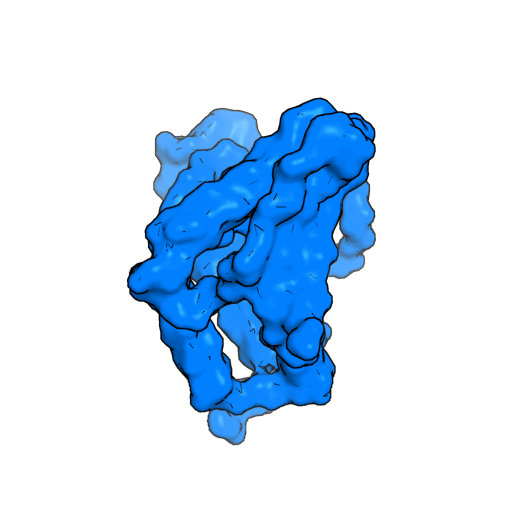evealing secondary-structure composition at a glance), and — for AlphaFold structures — a PAE heatmap (pairwise prediction confidence).

— Structural neighborhood —

The Foldseek 3Di string encodes local tertiary geometry as a 20-letter alphabet — one character per residue — derived from the relative positions of nearby Cα atoms. Unlike the amino-acid sequence, 3Di is a direct function of the 3D structure, so two proteins with the same fold have similar 3Di strings even at low sequence identity.

Nearest PDB neighbors are the top structural matches found by Foldseek when searching this structure against the entire Protein Data Bank. Each hit reports a TM-score (0 to 1; >0.5 almost always implies the same fold) and an E-value. These are *structural* homologs — they may share no detectable sequence similarity.

— Confidence and disorder —

For AlphaFold models, the B-factor field carries pLDDT — the model's own estimate of local accuracy on a 0–100 scale. Regions with pLDDT<50 should be treated as essentially unmodeled; they often correspond to intrinsically disordered segments.

B-factor (Debye–Waller factor) reflects atomic displacement in the crystal lattice. It is an experimental observable (units Å²), not a prediction; low values mean the atom is pinned down, high values mean it moves or is heterogeneous across the crystal.

Predicted aligned error is AlphaFold's pairwise confidence. Unlike pLDDT (per-residue), PAE is per-residue-pair and captures whether two parts of the structure are correctly placed relative to each other. Units are ångströms of expected positional error.